Protein AF-X1PDC6-F1 (afdb_monomer_lite)

Foldseek 3Di:
DVLLVCVVVVHDQQEAEELAQDDLDVVVVVSCVVSVHYYHYQKDFPDFDADDPRPFGQWTWMFHHPDFLDTDPDTDIDTDRDDDDQQFDDALCQVQVVQVKDWDADLVLRYIAIDDGPPLDDDAAVNHPHDPPLRRQLRVQVRVCVNCVVVVHDDPDDRDDDDDDGRRHDSHPQHADPVWPQDLDPQQRDTLVLLLVQVVVPPQALVSSCVVSVALVGQNSNNRRFVVSLVSSCVSNVHDSRVSDGDRRDPDSHDDDPPVVCPDDDDDDDDDPD

pLDDT: mean 93.5, std 4.31, range [69.0, 98.56]

Structure (mmCIF, N/CA/C/O backbone):
data_AF-X1PDC6-F1
#
_entry.id   AF-X1PDC6-F1
#
loop_
_atom_site.group_PDB
_atom_site.id
_atom_site.type_symbol
_atom_site.label_atom_id
_atom_site.label_alt_id
_atom_site.label_comp_id
_atom_site.label_asym_id
_atom_site.label_entity_id
_atom_site.label_seq_id
_atom_site.pdbx_PDB_ins_code
_atom_site.Cartn_x
_atom_site.Cartn_y
_atom_site.Cartn_z
_atom_site.occupancy
_atom_site.B_iso_or_equiv
_atom_site.auth_seq_id
_atom_site.auth_comp_id
_atom_site.auth_asym_id
_atom_site.auth_atom_id
_atom_site.pdbx_PDB_model_num
ATOM 1 N N . TYR A 1 1 ? -16.778 -1.535 -5.514 1.00 90.25 1 TYR A N 1
ATOM 2 C CA . TYR A 1 1 ? -17.010 -2.848 -6.136 1.00 90.25 1 TYR A CA 1
ATOM 3 C C . TYR A 1 1 ? -16.944 -3.965 -5.111 1.00 90.25 1 TYR A C 1
ATOM 5 O O . TYR A 1 1 ? -18.016 -4.426 -4.776 1.00 90.25 1 TYR A O 1
ATOM 13 N N . ALA A 1 2 ? -15.804 -4.262 -4.473 1.00 94.81 2 ALA A N 1
ATOM 14 C CA . ALA A 1 2 ? -15.669 -5.388 -3.525 1.00 94.81 2 ALA A CA 1
ATOM 15 C C . ALA A 1 2 ? -16.850 -5.637 -2.553 1.00 94.81 2 ALA A C 1
ATOM 17 O O . ALA A 1 2 ? -17.313 -6.763 -2.441 1.00 94.81 2 ALA A O 1
ATOM 18 N N . ALA A 1 3 ? -17.377 -4.604 -1.881 1.00 96.62 3 ALA A N 1
ATOM 19 C CA . ALA A 1 3 ? -18.554 -4.741 -1.011 1.00 96.62 3 ALA A CA 1
ATOM 20 C C . ALA A 1 3 ? -19.828 -5.204 -1.756 1.00 96.62 3 ALA A C 1
ATOM 22 O O . ALA A 1 3 ? -20.579 -6.030 -1.251 1.00 96.62 3 ALA A O 1
ATOM 23 N N . LEU A 1 4 ? -20.069 -4.688 -2.961 1.00 97.19 4 LEU A N 1
ATOM 24 C CA . LEU A 1 4 ? -21.186 -5.110 -3.811 1.00 97.19 4 LEU A CA 1
ATOM 25 C C . LEU A 1 4 ? -20.971 -6.543 -4.308 1.00 97.19 4 LEU A C 1
ATOM 27 O O . LEU A 1 4 ? -21.889 -7.349 -4.214 1.00 97.19 4 LEU A O 1
ATOM 31 N N . ASP A 1 5 ? -19.754 -6.865 -4.751 1.00 97.25 5 ASP A N 1
ATOM 32 C CA . ASP A 1 5 ? -19.415 -8.194 -5.271 1.00 97.25 5 ASP A CA 1
ATOM 33 C C . ASP A 1 5 ? -19.582 -9.266 -4.179 1.00 97.25 5 ASP A C 1
ATOM 35 O O . ASP A 1 5 ? -20.186 -10.309 -4.411 1.00 97.25 5 ASP A O 1
ATOM 39 N N . LEU A 1 6 ? -19.118 -8.988 -2.953 1.00 97.31 6 LEU A N 1
ATOM 40 C CA . LEU A 1 6 ? -19.314 -9.859 -1.788 1.00 97.31 6 LEU A CA 1
ATOM 41 C C . LEU A 1 6 ? -20.801 -10.067 -1.477 1.00 97.31 6 LEU A C 1
ATOM 43 O O . LEU A 1 6 ? -21.233 -11.203 -1.279 1.00 97.31 6 LEU A O 1
ATOM 47 N N . HIS A 1 7 ? -21.586 -8.989 -1.471 1.00 97.56 7 HIS A N 1
ATOM 48 C CA . HIS A 1 7 ? -23.028 -9.065 -1.250 1.00 97.56 7 HIS A CA 1
ATOM 49 C C . HIS A 1 7 ? -23.734 -9.916 -2.315 1.00 97.56 7 HIS A C 1
ATOM 51 O O . HIS A 1 7 ? -24.592 -10.731 -1.984 1.00 97.56 7 HIS A O 1
ATOM 57 N N . GLU A 1 8 ? -23.343 -9.784 -3.584 1.00 97.38 8 GLU A N 1
ATOM 58 C CA . GLU A 1 8 ? -23.879 -10.592 -4.686 1.00 97.38 8 GLU A CA 1
ATOM 59 C C . GLU A 1 8 ? -23.532 -12.082 -4.557 1.00 97.38 8 GLU A C 1
ATOM 61 O O . GLU A 1 8 ? -24.308 -12.928 -4.996 1.00 97.38 8 GLU A O 1
ATOM 66 N N . GLN A 1 9 ? -22.420 -12.417 -3.895 1.00 97.81 9 GLN A N 1
ATOM 67 C CA . GLN A 1 9 ? -22.058 -13.796 -3.544 1.00 97.81 9 GLN A CA 1
ATOM 68 C C . GLN A 1 9 ? -22.688 -14.286 -2.225 1.00 97.81 9 GLN A C 1
ATOM 70 O O . GLN A 1 9 ? -22.350 -15.365 -1.742 1.00 97.81 9 GLN A O 1
ATOM 75 N N . GLY A 1 10 ? -23.609 -13.519 -1.634 1.00 97.19 10 GLY A N 1
ATOM 76 C CA . GLY A 1 10 ? -24.333 -13.898 -0.418 1.00 97.19 10 GLY A CA 1
ATOM 77 C C . GLY A 1 10 ? -23.590 -13.614 0.889 1.00 97.19 10 GLY A C 1
ATOM 78 O O . GLY A 1 10 ? -24.046 -14.043 1.948 1.00 97.19 10 GLY A O 1
ATOM 79 N N . VAL A 1 11 ? -22.472 -12.883 0.851 1.00 97.69 11 VAL A N 1
ATOM 80 C CA . VAL A 1 11 ? -21.796 -12.419 2.068 1.00 97.69 11 VAL A CA 1
ATOM 81 C C . VAL A 1 11 ? -22.580 -11.251 2.662 1.00 97.69 11 VAL A C 1
ATOM 83 O O . VAL A 1 11 ? -22.878 -10.267 1.981 1.00 97.69 11 VAL A O 1
ATOM 86 N N . GLN A 1 12 ? -22.893 -11.322 3.955 1.00 97.75 12 GLN A N 1
ATOM 87 C CA . GLN A 1 12 ? -23.524 -10.209 4.656 1.00 97.75 12 GLN A CA 1
ATOM 88 C C . GLN A 1 12 ? -22.509 -9.081 4.868 1.00 97.75 12 GLN A C 1
ATOM 90 O O . GLN A 1 12 ? -21.677 -9.123 5.771 1.00 97.75 12 GLN A O 1
ATOM 95 N N . VAL A 1 13 ? -22.599 -8.036 4.049 1.00 98.12 13 VAL A N 1
ATOM 96 C CA . VAL A 1 13 ? -21.774 -6.839 4.219 1.00 98.12 13 VAL A CA 1
ATOM 97 C C . VAL A 1 13 ? -22.427 -5.913 5.237 1.00 98.12 13 VAL A C 1
ATOM 99 O O . VAL A 1 13 ? -23.405 -5.236 4.932 1.00 98.12 13 VAL A O 1
ATOM 102 N N . ALA A 1 14 ? -21.871 -5.888 6.449 1.00 97.44 14 ALA A N 1
ATOM 103 C CA . ALA A 1 14 ? -22.392 -5.083 7.551 1.00 97.44 14 ALA A CA 1
ATOM 104 C C . ALA A 1 14 ? -22.341 -3.573 7.251 1.00 97.44 14 ALA A C 1
ATOM 106 O O . ALA A 1 14 ? -23.318 -2.861 7.478 1.00 97.44 14 ALA A O 1
ATOM 107 N N . ALA A 1 15 ? -21.218 -3.087 6.714 1.00 97.94 15 ALA A N 1
ATOM 108 C CA . ALA A 1 15 ? -21.058 -1.703 6.282 1.00 97.94 15 ALA A CA 1
ATOM 109 C C . ALA A 1 15 ? -19.836 -1.524 5.369 1.00 97.94 15 ALA A C 1
ATOM 111 O O . ALA A 1 15 ? -18.936 -2.363 5.327 1.00 97.94 15 ALA A O 1
ATOM 112 N N . LEU A 1 16 ? -19.779 -0.376 4.693 1.00 97.94 16 LEU A N 1
ATOM 113 C CA . LEU A 1 16 ? -18.560 0.187 4.120 1.00 97.94 16 LEU A CA 1
ATOM 114 C C . LEU A 1 16 ? -18.093 1.357 4.995 1.00 97.94 16 LEU A C 1
ATOM 116 O O . LEU A 1 16 ? -18.879 2.249 5.303 1.00 97.94 16 LEU A O 1
ATOM 120 N N . VAL A 1 17 ? -16.816 1.382 5.373 1.00 97.81 17 VAL A N 1
ATOM 121 C CA . VAL A 1 17 ? -16.198 2.510 6.088 1.00 97.81 17 VAL A CA 1
ATOM 122 C C . VAL A 1 17 ? -15.237 3.203 5.136 1.00 97.81 17 VAL A C 1
ATOM 124 O O . VAL A 1 17 ? -14.303 2.576 4.641 1.00 97.81 17 VAL A O 1
ATOM 127 N N . ASP A 1 18 ? -15.481 4.479 4.851 1.00 96.31 18 ASP A N 1
ATOM 128 C CA . ASP A 1 18 ? -14.737 5.237 3.850 1.00 96.31 18 ASP A CA 1
ATOM 129 C C . ASP A 1 18 ? -14.131 6.496 4.477 1.00 96.31 18 ASP A C 1
ATOM 131 O O . ASP A 1 18 ? -14.824 7.333 5.062 1.00 96.31 18 ASP A O 1
ATOM 135 N N . MET A 1 19 ? -12.814 6.636 4.333 1.00 95.81 19 MET A N 1
ATOM 136 C CA . MET A 1 19 ? -12.067 7.770 4.875 1.00 95.81 19 MET A CA 1
ATOM 137 C C . MET A 1 19 ? -12.363 9.079 4.131 1.00 95.81 19 MET A C 1
ATOM 139 O O . MET A 1 19 ? -12.069 10.158 4.647 1.00 95.81 19 MET A O 1
ATOM 143 N N . ARG A 1 20 ? -12.927 9.014 2.918 1.00 94.31 20 ARG A N 1
ATOM 144 C CA . ARG A 1 20 ? -13.235 10.197 2.108 1.00 94.31 20 ARG A CA 1
ATOM 145 C C . ARG A 1 20 ? -14.432 10.953 2.664 1.00 94.31 20 ARG A C 1
ATOM 147 O O . ARG A 1 20 ? -15.392 10.373 3.165 1.00 94.31 20 ARG A O 1
ATOM 154 N N . THR A 1 21 ? -14.394 12.272 2.498 1.00 93.81 21 THR A N 1
ATOM 155 C CA . THR A 1 21 ? -15.500 13.162 2.874 1.00 93.81 21 THR A CA 1
ATOM 156 C C . THR A 1 21 ? -16.684 13.067 1.924 1.00 93.81 21 THR A C 1
ATOM 158 O O . THR A 1 21 ? -17.826 13.232 2.344 1.00 93.81 21 THR A O 1
ATOM 161 N N . ASN A 1 22 ? -16.414 12.773 0.653 1.00 92.56 22 ASN A N 1
ATOM 162 C CA . ASN A 1 22 ? -17.407 12.592 -0.394 1.00 92.56 22 ASN A CA 1
ATOM 163 C C . ASN A 1 22 ? -17.106 11.303 -1.168 1.00 92.56 22 ASN A C 1
ATOM 165 O O . ASN A 1 22 ? -15.933 10.954 -1.331 1.00 92.56 22 ASN A O 1
ATOM 169 N N . PRO A 1 23 ? -18.133 10.603 -1.677 1.00 91.25 23 PRO A N 1
ATOM 170 C CA . PRO A 1 23 ? -17.909 9.448 -2.532 1.00 91.25 23 PRO A CA 1
ATOM 171 C C . PRO A 1 23 ? -17.208 9.887 -3.822 1.00 91.25 23 PRO A C 1
ATOM 173 O O . PRO A 1 23 ? -17.591 10.887 -4.428 1.00 91.25 23 PRO A O 1
ATOM 176 N N . ALA A 1 24 ? -16.220 9.112 -4.270 1.00 88.00 24 ALA A N 1
ATOM 177 C CA . ALA A 1 24 ? -15.598 9.338 -5.577 1.00 88.00 24 ALA A CA 1
ATOM 178 C C . ALA A 1 24 ? -16.552 9.006 -6.741 1.00 88.00 24 ALA A C 1
ATOM 180 O O . ALA A 1 24 ? -16.440 9.586 -7.815 1.00 88.00 24 ALA A O 1
ATOM 181 N N . ASP A 1 25 ? -17.504 8.097 -6.512 1.00 90.75 25 ASP A N 1
ATOM 182 C CA . ASP A 1 25 ? -18.551 7.728 -7.462 1.00 90.75 25 ASP A CA 1
ATOM 183 C C . ASP A 1 25 ? -19.903 7.655 -6.738 1.00 90.75 25 ASP A C 1
ATOM 185 O O . ASP A 1 25 ? -20.128 6.819 -5.856 1.00 90.75 25 ASP A O 1
ATOM 189 N N . ARG A 1 26 ? -20.819 8.558 -7.106 1.00 92.44 26 ARG A N 1
ATOM 190 C CA . ARG A 1 26 ? -22.159 8.630 -6.513 1.00 92.44 26 ARG A CA 1
ATOM 191 C C . ARG A 1 26 ? -23.026 7.430 -6.901 1.00 92.44 26 ARG A C 1
ATOM 193 O O . ARG A 1 26 ? -23.869 7.035 -6.097 1.00 92.44 26 ARG A O 1
ATOM 200 N N . ALA A 1 27 ? -22.824 6.841 -8.079 1.00 94.38 27 ALA A N 1
ATOM 201 C CA . ALA A 1 27 ? -23.584 5.676 -8.520 1.00 94.38 27 ALA A CA 1
ATOM 202 C C . ALA A 1 27 ? -23.285 4.457 -7.636 1.00 94.38 27 ALA A C 1
ATOM 204 O O . ALA A 1 27 ? -24.207 3.739 -7.256 1.00 94.38 27 ALA A 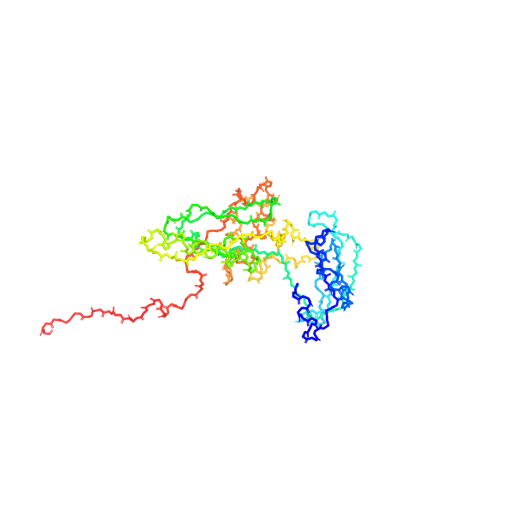O 1
ATOM 205 N N . LEU A 1 28 ? -22.025 4.276 -7.223 1.00 94.44 28 LEU A N 1
ATOM 206 C CA . LEU A 1 28 ? -21.649 3.216 -6.282 1.00 94.44 28 LEU A CA 1
ATOM 207 C C . LEU A 1 28 ? -22.279 3.397 -4.902 1.00 94.44 28 LEU A C 1
ATOM 209 O O . LEU A 1 28 ? -22.701 2.416 -4.296 1.00 94.44 28 LEU A O 1
ATOM 213 N N . LEU A 1 29 ? -22.376 4.635 -4.412 1.00 95.56 29 LEU A N 1
ATOM 214 C CA . LEU A 1 29 ? -23.048 4.901 -3.141 1.00 95.56 29 LEU A CA 1
ATOM 215 C C . LEU A 1 29 ? -24.543 4.555 -3.215 1.00 95.56 29 LEU A C 1
ATOM 217 O O . LEU A 1 29 ? -25.050 3.869 -2.334 1.00 95.56 29 LEU A O 1
ATOM 221 N N . ILE A 1 30 ? -25.222 4.943 -4.298 1.00 96.88 30 ILE A N 1
ATOM 222 C CA . ILE A 1 30 ? -26.629 4.577 -4.532 1.00 96.88 30 ILE A CA 1
ATOM 223 C C . ILE A 1 30 ? -26.787 3.051 -4.626 1.00 96.88 30 ILE A C 1
ATOM 225 O O . ILE A 1 30 ? -27.727 2.489 -4.070 1.00 96.88 30 ILE A O 1
ATOM 229 N N . ALA A 1 31 ? -25.858 2.360 -5.292 1.00 97.50 31 ALA A N 1
ATOM 230 C CA . ALA A 1 31 ? -25.888 0.904 -5.414 1.00 97.50 31 ALA A CA 1
ATOM 231 C C . ALA A 1 31 ? -25.748 0.181 -4.060 1.00 97.50 31 ALA A C 1
ATOM 233 O O . ALA A 1 31 ? -26.348 -0.883 -3.883 1.00 97.50 31 ALA A O 1
ATOM 234 N N . LEU A 1 32 ? -24.982 0.749 -3.117 1.00 97.62 32 LEU A N 1
ATOM 235 C CA . LEU A 1 32 ? -24.890 0.271 -1.731 1.00 97.62 32 LEU A CA 1
ATOM 236 C C . LEU A 1 32 ? -26.202 0.517 -0.976 1.00 97.62 32 LEU A C 1
ATOM 238 O O . LEU A 1 32 ? -26.739 -0.415 -0.379 1.00 97.62 32 LEU A O 1
ATOM 242 N N . GLU A 1 33 ? -26.753 1.734 -1.064 1.00 96.19 33 GLU A N 1
ATOM 243 C CA . GLU A 1 33 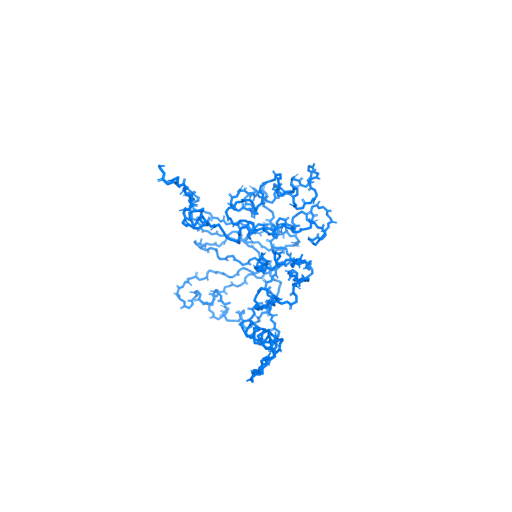? -28.022 2.118 -0.424 1.00 96.19 33 GLU A CA 1
ATOM 244 C C . GLU A 1 33 ? -29.179 1.205 -0.867 1.00 96.19 33 GLU A C 1
ATOM 246 O O . GLU A 1 33 ? -29.935 0.708 -0.034 1.00 96.19 33 GLU A O 1
ATOM 251 N N . GLN A 1 34 ? -29.278 0.904 -2.167 1.00 97.25 34 GLN A N 1
ATOM 252 C CA . GLN A 1 34 ? -30.292 -0.001 -2.728 1.00 97.25 34 GLN A CA 1
ATOM 253 C C . GLN A 1 34 ? -30.196 -1.440 -2.202 1.00 97.25 34 GLN A C 1
ATOM 255 O O . GLN A 1 34 ? -31.199 -2.150 -2.182 1.00 97.25 34 GLN A O 1
ATOM 260 N N . ARG A 1 35 ? -29.004 -1.872 -1.778 1.00 97.06 35 ARG A N 1
ATOM 261 C CA . ARG A 1 35 ? -28.747 -3.195 -1.185 1.00 97.06 35 ARG A CA 1
ATOM 262 C C . ARG A 1 35 ? -28.782 -3.165 0.349 1.00 97.06 35 ARG A C 1
ATOM 264 O O . ARG A 1 35 ? -28.468 -4.165 0.986 1.00 97.06 35 ARG A O 1
ATOM 271 N N . GLY A 1 36 ? -29.145 -2.028 0.951 1.00 96.75 36 GLY A N 1
ATOM 272 C CA . GLY A 1 36 ? -29.195 -1.851 2.404 1.00 96.75 36 GLY A CA 1
ATOM 273 C C . GLY A 1 36 ? -27.823 -1.810 3.084 1.00 96.75 36 GLY A C 1
ATOM 274 O O . GLY A 1 36 ? -27.744 -1.974 4.299 1.00 96.75 36 GLY A O 1
ATOM 275 N N . ILE A 1 37 ? -26.740 -1.595 2.330 1.00 97.94 37 ILE A N 1
ATOM 276 C CA . ILE A 1 37 ? -25.380 -1.531 2.872 1.00 97.94 37 ILE A CA 1
ATOM 277 C C . ILE A 1 37 ? -25.082 -0.085 3.265 1.00 97.94 37 ILE A C 1
ATOM 279 O O . ILE A 1 37 ? -25.009 0.807 2.417 1.00 97.94 37 ILE A O 1
ATOM 283 N N . THR A 1 38 ? -24.880 0.154 4.559 1.00 96.88 38 THR A N 1
ATOM 284 C CA . THR A 1 38 ? -24.572 1.498 5.067 1.00 96.88 38 THR A CA 1
ATOM 285 C C . THR A 1 38 ? -23.133 1.885 4.725 1.00 96.88 38 THR A C 1
ATOM 287 O O . THR A 1 38 ? -22.210 1.101 4.933 1.00 96.88 38 THR A O 1
ATOM 290 N N . CYS A 1 39 ? -22.929 3.108 4.225 1.00 97.44 39 CYS A N 1
ATOM 291 C CA . CYS A 1 39 ? -21.603 3.681 3.992 1.00 97.44 39 CYS A CA 1
ATOM 292 C C . CYS A 1 39 ? -21.309 4.799 5.005 1.00 97.44 39 CYS A C 1
ATOM 294 O O . CYS A 1 39 ? -21.984 5.830 5.027 1.00 97.44 39 CYS A O 1
ATOM 296 N N . HIS A 1 40 ? -20.283 4.608 5.832 1.00 97.19 40 HIS A N 1
ATOM 297 C CA . HIS A 1 40 ? -19.804 5.587 6.801 1.00 97.19 40 HIS A CA 1
ATOM 298 C C . HIS A 1 40 ? -18.663 6.409 6.196 1.00 97.19 40 HIS A C 1
ATOM 300 O O . HIS A 1 40 ? -17.497 6.027 6.289 1.00 97.19 40 HIS A O 1
ATOM 306 N N . LEU A 1 41 ? -19.008 7.544 5.584 1.00 96.94 41 LEU A N 1
ATOM 307 C CA . LEU A 1 41 ? -18.043 8.527 5.075 1.00 96.94 41 LEU A CA 1
ATOM 308 C C . LEU A 1 41 ? -17.307 9.249 6.215 1.00 96.94 41 LEU A C 1
ATOM 310 O O . LEU A 1 41 ? -17.771 9.277 7.363 1.00 96.94 41 LEU A O 1
ATOM 314 N N . SER A 1 42 ? -16.174 9.875 5.888 1.00 96.75 42 SER A N 1
ATOM 315 C CA . SER A 1 42 ? -15.299 10.595 6.825 1.00 96.75 42 SER A CA 1
ATOM 316 C C . SER A 1 42 ? -14.949 9.772 8.068 1.00 96.75 42 SER A C 1
ATOM 318 O O . SER A 1 42 ? -14.860 10.319 9.170 1.00 96.75 42 SER A O 1
ATOM 320 N N . SER A 1 43 ? -14.830 8.453 7.927 1.00 97.62 43 SER A N 1
ATOM 321 C CA . SER A 1 43 ? -14.672 7.534 9.053 1.00 97.62 43 SER A CA 1
ATOM 322 C C . SER A 1 43 ? -13.580 6.509 8.774 1.00 97.62 43 SER A C 1
ATOM 324 O O . SER A 1 43 ? -13.253 6.216 7.628 1.00 97.62 43 SER A O 1
ATOM 326 N N . THR A 1 44 ? -13.005 5.961 9.837 1.00 97.88 44 THR A N 1
ATOM 327 C CA . THR A 1 44 ? -12.027 4.874 9.768 1.00 97.88 44 THR A CA 1
ATOM 328 C C . THR A 1 44 ? -12.331 3.838 10.837 1.00 97.88 44 THR A C 1
ATOM 330 O O . THR A 1 44 ? -12.891 4.164 11.888 1.00 97.88 44 THR A O 1
ATOM 333 N N . VAL A 1 45 ? -11.930 2.594 10.586 1.00 97.88 45 VAL A N 1
ATOM 334 C CA . VAL A 1 45 ? -11.804 1.596 11.650 1.00 97.88 45 VAL A CA 1
ATOM 335 C C . VAL A 1 45 ? -10.604 1.999 12.505 1.00 97.88 45 VAL A C 1
ATOM 337 O O . VAL A 1 45 ? -9.503 2.168 11.982 1.00 97.88 45 VAL A O 1
ATOM 340 N N . PHE A 1 46 ? -10.832 2.224 13.796 1.00 97.75 46 PHE A N 1
ATOM 341 C CA . PHE A 1 46 ? -9.810 2.654 14.750 1.00 97.75 46 PHE A CA 1
ATOM 342 C C . PHE A 1 46 ? -9.247 1.487 15.571 1.00 97.75 46 PHE A C 1
ATOM 344 O O . PHE A 1 46 ? -8.061 1.482 15.890 1.00 97.75 46 PHE A O 1
ATOM 351 N N . GLU A 1 47 ? -10.074 0.486 15.881 1.00 97.44 47 GLU A N 1
ATOM 352 C CA . GLU A 1 47 ? -9.662 -0.743 16.570 1.00 97.44 47 GLU A CA 1
ATOM 353 C C . GLU A 1 47 ? -10.415 -1.933 15.955 1.00 97.44 47 GLU A C 1
ATOM 355 O O . GLU A 1 47 ? -11.640 -1.905 15.831 1.00 97.44 47 GLU A O 1
ATOM 360 N N . ALA A 1 48 ? -9.691 -2.982 15.556 1.00 97.31 48 ALA A N 1
ATOM 361 C CA . ALA A 1 48 ? -10.297 -4.280 15.277 1.00 97.31 48 ALA A CA 1
ATOM 362 C C . ALA A 1 48 ? -10.473 -5.024 16.604 1.00 97.31 48 ALA A C 1
ATOM 364 O O . ALA A 1 48 ? -9.526 -5.173 17.381 1.00 97.31 48 ALA A O 1
ATOM 365 N N . LEU A 1 49 ? -11.691 -5.473 16.869 1.00 97.12 49 LEU A N 1
ATOM 366 C CA . LEU A 1 49 ? -12.056 -6.179 18.087 1.00 97.12 49 LEU A CA 1
ATOM 367 C C . LEU A 1 49 ? -11.938 -7.675 17.855 1.00 97.12 49 LEU A C 1
ATOM 369 O O . LEU A 1 49 ? -12.031 -8.153 16.726 1.00 97.12 49 LEU A O 1
ATOM 373 N N . HIS A 1 50 ? -11.710 -8.419 18.927 1.00 96.38 50 HIS A N 1
ATOM 374 C CA . HIS A 1 50 ? -11.401 -9.833 18.833 1.00 96.38 50 HIS A CA 1
ATOM 375 C C . HIS A 1 50 ? -12.184 -10.653 19.850 1.00 96.38 50 HIS A C 1
ATOM 377 O O . HIS A 1 50 ? -12.491 -10.202 20.957 1.00 96.38 50 HIS A O 1
ATOM 383 N N . GLU A 1 51 ? -12.398 -11.918 19.514 1.00 96.00 51 GLU A N 1
ATOM 384 C CA . GLU A 1 51 ? -12.962 -12.888 20.442 1.00 96.00 51 GLU A CA 1
ATOM 385 C C . GLU A 1 51 ? -12.035 -13.149 21.641 1.00 96.00 51 GLU A C 1
ATOM 387 O O . GLU A 1 51 ? -10.841 -12.805 21.666 1.00 96.00 51 GLU A O 1
ATOM 392 N N . LYS A 1 52 ? -12.567 -13.844 22.650 1.00 90.88 52 LYS A N 1
ATOM 393 C CA . LYS A 1 52 ? -11.772 -14.346 23.772 1.00 90.88 52 LYS A CA 1
ATOM 394 C C . LYS A 1 52 ? -10.679 -15.285 23.243 1.00 90.88 52 LYS A C 1
ATOM 396 O O . LYS A 1 52 ? -10.966 -16.361 22.737 1.00 90.88 52 LYS A O 1
ATOM 401 N N . GLY A 1 53 ? -9.417 -14.882 23.392 1.00 92.62 53 GLY A N 1
ATOM 402 C CA . GLY A 1 53 ? -8.255 -15.635 22.901 1.00 92.62 53 GLY A CA 1
ATOM 403 C C . GLY A 1 53 ? -7.543 -15.025 21.689 1.00 92.62 53 GLY A C 1
ATOM 404 O O . GLY A 1 53 ? -6.520 -15.573 21.295 1.00 92.62 53 GLY A O 1
ATOM 405 N N . MET A 1 54 ? -8.022 -13.894 21.145 1.00 92.19 54 MET A N 1
ATOM 406 C CA . MET A 1 54 ? -7.331 -13.099 20.108 1.00 92.19 54 MET A CA 1
ATOM 407 C C . MET A 1 54 ? -7.059 -13.851 18.791 1.00 92.19 54 MET A C 1
ATOM 409 O O . MET A 1 54 ? -6.048 -13.606 18.140 1.00 92.19 54 MET A O 1
ATOM 413 N N . ARG A 1 55 ? -7.933 -14.791 18.405 1.00 94.38 55 ARG A N 1
ATOM 414 C CA . ARG A 1 55 ? -7.749 -15.609 17.187 1.00 94.38 55 ARG A CA 1
ATOM 415 C C . ARG A 1 55 ? -8.568 -15.146 15.988 1.00 94.38 55 ARG A C 1
ATOM 417 O O . ARG A 1 55 ? -8.158 -15.392 14.861 1.00 94.38 55 ARG A O 1
ATOM 424 N N . HIS A 1 56 ? -9.694 -14.487 16.233 1.00 96.00 56 HIS A N 1
ATOM 425 C CA . HIS A 1 56 ? -10.612 -14.026 15.199 1.00 96.00 56 HIS A CA 1
ATOM 426 C C . HIS A 1 56 ? -11.085 -12.612 15.507 1.00 96.00 56 HIS A C 1
ATOM 428 O O . HIS A 1 56 ? -11.210 -12.237 16.680 1.00 96.00 56 HIS A O 1
ATOM 434 N N . VAL A 1 57 ? -11.328 -11.846 14.442 1.00 97.50 57 VAL A N 1
ATOM 435 C CA . VAL A 1 57 ? -12.039 -10.570 14.523 1.00 97.50 57 VAL A CA 1
ATOM 436 C C . VAL A 1 57 ? -13.478 -10.875 14.928 1.00 97.50 57 VAL A C 1
ATOM 438 O O . VAL A 1 57 ? -14.056 -11.843 14.448 1.00 97.50 57 VAL A O 1
ATOM 441 N N . SER A 1 58 ? -14.026 -10.085 15.845 1.00 98.06 58 SER A N 1
ATOM 442 C CA . SER A 1 58 ? -15.429 -10.187 16.270 1.00 98.06 58 SER A CA 1
ATOM 443 C C . SER A 1 58 ? -16.208 -8.891 16.056 1.00 98.06 58 SER A C 1
ATOM 445 O O . SER A 1 58 ? -17.409 -8.833 16.296 1.00 98.06 58 SER A O 1
ATOM 447 N N . GLY A 1 59 ? -15.520 -7.829 15.644 1.00 98.31 59 GLY A N 1
ATOM 448 C CA . GLY A 1 59 ? -16.121 -6.557 15.293 1.00 98.31 59 GLY A CA 1
ATOM 449 C C . GLY A 1 59 ? -15.079 -5.472 15.098 1.00 98.31 59 GLY A C 1
ATOM 450 O O . GLY A 1 59 ? -13.872 -5.720 15.133 1.00 98.31 59 GLY A O 1
ATOM 451 N N . VAL A 1 60 ? -15.551 -4.248 14.921 1.00 98.56 60 VAL A N 1
ATOM 452 C CA . VAL A 1 60 ? -14.716 -3.065 14.724 1.00 98.56 60 VAL A CA 1
ATOM 453 C C . VAL A 1 60 ? -15.261 -1.869 15.499 1.00 98.56 60 VAL A C 1
A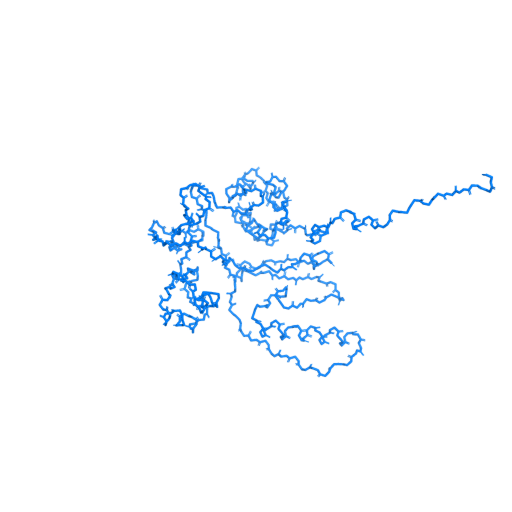TOM 455 O O . VAL A 1 60 ? -16.467 -1.630 15.544 1.00 98.56 60 VAL A O 1
ATOM 458 N N . ASP A 1 61 ? -14.351 -1.089 16.077 1.00 98.38 61 ASP A N 1
ATOM 459 C CA . ASP A 1 61 ? -14.614 0.257 16.583 1.00 98.38 61 ASP A CA 1
ATOM 460 C C . ASP A 1 61 ? -14.380 1.248 15.438 1.00 98.38 61 ASP A C 1
ATOM 462 O O . ASP A 1 61 ? -13.265 1.372 14.920 1.00 98.38 61 ASP A O 1
ATOM 466 N N . ILE A 1 62 ? -15.440 1.932 15.012 1.00 98.50 62 ILE A N 1
ATOM 467 C CA . ILE A 1 62 ? -15.394 2.901 13.917 1.00 98.50 62 ILE A CA 1
ATOM 468 C C . ILE A 1 62 ? -15.526 4.307 14.489 1.00 98.50 62 ILE A C 1
ATOM 470 O O . ILE A 1 62 ? -16.379 4.591 15.337 1.00 98.50 62 ILE A O 1
ATOM 474 N N . ARG A 1 63 ? -14.687 5.219 13.992 1.00 98.38 63 ARG A N 1
ATOM 475 C CA . ARG A 1 63 ? -14.654 6.613 14.438 1.00 98.38 63 ARG A CA 1
ATOM 476 C C . ARG A 1 63 ? -14.623 7.574 13.269 1.00 98.38 63 ARG A C 1
ATOM 478 O O . ARG A 1 63 ? -14.005 7.306 12.238 1.00 98.38 63 ARG A O 1
ATOM 485 N N . LYS A 1 64 ? -15.249 8.737 13.465 1.00 98.25 64 LYS A N 1
ATOM 486 C CA . LYS A 1 64 ? -15.131 9.858 12.529 1.00 98.25 64 LYS A CA 1
ATOM 487 C C . LYS A 1 64 ? -13.719 10.420 12.565 1.00 98.25 64 LYS A C 1
ATOM 489 O O . LYS A 1 64 ? -13.171 10.642 13.643 1.00 98.25 64 LYS A O 1
ATOM 494 N N . ILE A 1 65 ? -13.171 10.698 11.394 1.00 98.00 65 ILE A N 1
ATOM 495 C CA . ILE A 1 65 ? -11.897 11.386 11.221 1.00 98.00 65 ILE A CA 1
ATOM 496 C C . ILE A 1 65 ? -12.121 12.869 11.520 1.00 98.00 65 ILE A C 1
ATOM 498 O O . ILE A 1 65 ? -13.008 13.502 10.949 1.00 98.00 65 ILE A O 1
ATOM 502 N N . THR A 1 66 ? -11.331 13.418 12.437 1.00 97.19 66 THR A N 1
ATOM 503 C CA . THR A 1 66 ? -11.403 14.831 12.853 1.00 97.19 66 THR A CA 1
ATOM 504 C C . THR A 1 66 ? -10.223 15.649 12.345 1.00 97.19 66 THR A C 1
ATOM 506 O O . THR A 1 66 ? -10.283 16.876 12.340 1.00 97.19 66 THR A O 1
ATOM 509 N N . GLY A 1 67 ? -9.164 14.982 11.888 1.00 95.25 67 GLY A N 1
ATOM 510 C CA . GLY A 1 67 ? -7.973 15.620 11.357 1.00 95.25 67 GLY A CA 1
ATOM 511 C C . GLY A 1 67 ? -6.917 14.604 10.939 1.00 95.25 67 GLY A C 1
ATOM 512 O O . GLY A 1 67 ? -7.150 13.396 10.917 1.00 95.25 67 GLY A O 1
ATOM 513 N N . HIS A 1 68 ? -5.730 15.108 10.616 1.00 93.50 68 HIS A N 1
ATOM 514 C CA . HIS A 1 68 ? -4.599 14.304 10.164 1.00 93.50 68 HIS A CA 1
ATOM 515 C C . HIS A 1 68 ? -4.164 13.282 11.227 1.00 93.50 68 HIS A C 1
ATOM 517 O O . HIS A 1 68 ? -3.580 13.648 12.248 1.00 93.50 68 HIS A O 1
ATOM 523 N N . GLY A 1 69 ? -4.460 12.001 10.989 1.00 95.00 69 GLY A N 1
ATOM 524 C CA . GLY A 1 69 ? -4.201 10.916 11.941 1.00 95.00 69 GLY A CA 1
ATOM 525 C C . GLY A 1 69 ? -4.993 11.033 13.248 1.00 95.00 69 GLY A C 1
ATOM 526 O O . GLY A 1 69 ? -4.611 10.430 14.247 1.00 95.00 69 GLY A O 1
ATOM 527 N N . GLN A 1 70 ? -6.073 11.821 13.258 1.00 96.94 70 GLN A N 1
ATOM 528 C CA . GLN A 1 70 ? -6.907 12.079 14.429 1.00 96.94 70 GLN A CA 1
ATOM 529 C C . GLN A 1 70 ? -8.347 11.635 14.183 1.00 96.94 70 GLN A C 1
ATOM 531 O O . GLN A 1 70 ? -8.906 11.816 13.098 1.00 96.94 70 GLN A O 1
ATOM 536 N N . VAL A 1 71 ? -8.955 11.086 15.228 1.00 98.00 71 VAL A N 1
ATOM 537 C CA . VAL A 1 71 ? -10.339 10.612 15.234 1.00 98.00 71 VAL A CA 1
ATOM 538 C C . VAL A 1 71 ? -11.108 11.215 16.405 1.00 98.00 71 VAL A C 1
ATOM 540 O O . VAL A 1 71 ? -10.524 11.670 17.390 1.00 98.00 71 VAL A O 1
ATOM 543 N N . ALA A 1 72 ? -12.434 11.221 16.305 1.00 97.62 72 ALA A N 1
ATOM 544 C CA . ALA A 1 72 ? -13.316 11.648 17.381 1.00 97.62 72 ALA A CA 1
ATOM 545 C C . ALA A 1 72 ? -13.212 10.719 18.604 1.00 97.62 72 ALA A C 1
ATOM 547 O O . ALA A 1 72 ? -12.877 9.541 18.493 1.00 97.62 72 ALA A O 1
ATOM 548 N N . ASN A 1 73 ? -13.576 11.234 19.781 1.00 95.88 73 ASN A N 1
ATOM 549 C CA . ASN A 1 73 ? -13.695 10.409 20.988 1.00 95.88 73 ASN A CA 1
ATOM 550 C C . ASN A 1 73 ? -14.925 9.494 20.952 1.00 95.88 73 ASN A C 1
ATOM 552 O O . ASN A 1 73 ? -14.917 8.441 21.581 1.00 95.88 73 ASN A O 1
ATOM 556 N N . SER A 1 74 ? -15.981 9.897 20.237 1.00 95.88 74 SER A N 1
ATOM 557 C CA . SER A 1 74 ? -17.154 9.052 20.033 1.00 95.88 74 SER A CA 1
ATOM 558 C C . SER A 1 74 ? -16.831 7.947 19.036 1.00 95.88 74 SER A C 1
ATOM 560 O O . SER A 1 74 ? -16.349 8.235 17.935 1.00 95.88 74 SER A O 1
ATOM 562 N N . SER A 1 75 ? -17.180 6.720 19.391 1.00 95.50 75 SER A N 1
ATOM 563 C CA . SER A 1 75 ? -17.101 5.567 18.510 1.00 95.50 75 SER A CA 1
ATOM 564 C C . SER A 1 75 ? -18.454 4.890 18.375 1.00 95.50 75 SER A C 1
ATOM 566 O O . SER A 1 75 ? -19.362 5.108 19.183 1.00 95.50 75 SER A O 1
ATOM 568 N N . PHE A 1 76 ? -18.593 4.084 17.329 1.00 96.44 76 PHE A N 1
ATOM 569 C CA . PHE A 1 76 ? -19.656 3.099 17.250 1.00 96.44 76 PHE A CA 1
ATOM 570 C C . PHE A 1 76 ? -19.055 1.732 16.948 1.00 96.44 76 PHE A C 1
ATOM 572 O O . PHE A 1 76 ? -18.091 1.607 16.191 1.00 96.44 76 PHE A O 1
ATOM 579 N N . HIS A 1 77 ? -19.633 0.725 17.586 1.00 97.88 77 HIS A N 1
ATOM 580 C CA . HIS A 1 77 ? -19.243 -0.667 17.446 1.00 97.88 77 HIS A CA 1
ATOM 581 C C . HIS A 1 77 ? -20.056 -1.326 16.335 1.00 97.88 77 HIS A C 1
ATOM 583 O O . HIS A 1 77 ? -21.263 -1.091 16.237 1.00 97.88 77 HIS A O 1
ATOM 589 N N . LEU A 1 78 ? -19.403 -2.153 15.524 1.00 98.12 78 LEU A N 1
ATOM 590 C CA . LEU A 1 78 ? -20.042 -2.961 14.493 1.00 98.12 78 LEU A CA 1
ATOM 591 C C . LEU A 1 78 ? -19.521 -4.396 14.575 1.00 98.12 78 LEU A C 1
ATOM 593 O O . LEU A 1 78 ? -18.319 -4.618 14.443 1.00 98.12 78 LEU A O 1
ATOM 597 N N . ASP A 1 79 ? -20.418 -5.359 14.777 1.00 98.25 79 ASP A N 1
ATOM 598 C CA . ASP A 1 79 ? -20.069 -6.781 14.775 1.00 98.25 79 ASP A CA 1
ATOM 599 C C . ASP A 1 79 ? -19.710 -7.246 13.356 1.00 98.25 79 ASP A C 1
ATOM 601 O O . ASP A 1 79 ? -20.443 -6.990 12.396 1.00 98.25 79 ASP A O 1
ATOM 605 N N . CYS A 1 80 ? -18.577 -7.932 13.227 1.00 97.81 80 CYS A N 1
ATOM 606 C CA . CYS A 1 80 ? -18.132 -8.588 12.001 1.00 97.81 80 CYS A CA 1
ATOM 607 C C . CYS A 1 80 ? -17.023 -9.603 12.300 1.00 97.81 80 CYS A C 1
ATOM 609 O O . CYS A 1 80 ? -16.275 -9.462 13.262 1.00 97.81 80 CYS A O 1
ATOM 611 N N . ASP A 1 81 ? -16.887 -10.611 11.449 1.00 97.12 81 ASP A N 1
ATOM 612 C CA . ASP A 1 81 ? -15.848 -11.645 11.525 1.00 97.12 81 ASP A CA 1
ATOM 613 C C . ASP A 1 81 ? -14.740 -11.468 10.468 1.00 97.12 81 ASP A C 1
ATOM 615 O O . ASP A 1 81 ? -13.687 -12.108 10.534 1.00 97.12 81 ASP A O 1
ATOM 619 N N . LEU A 1 82 ? -14.948 -10.548 9.519 1.00 96.81 82 LEU A N 1
ATOM 620 C CA . LEU A 1 82 ? -14.022 -10.197 8.451 1.00 96.81 82 LEU A CA 1
ATOM 621 C C . LEU A 1 82 ? -13.920 -8.675 8.295 1.00 96.81 82 LEU A C 1
ATOM 623 O O . LEU A 1 82 ? -14.919 -7.971 8.153 1.00 96.81 82 LEU A O 1
ATOM 627 N N . LEU A 1 83 ? -12.683 -8.178 8.241 1.00 97.50 83 LEU A N 1
ATOM 628 C CA . LEU A 1 83 ? -12.368 -6.797 7.888 1.00 97.50 83 LEU A CA 1
ATOM 629 C C . LEU A 1 83 ? -11.514 -6.770 6.618 1.00 97.50 83 LEU A C 1
ATOM 631 O O . LEU A 1 83 ? -10.336 -7.124 6.637 1.00 97.50 83 LEU A O 1
ATOM 635 N N . CYS A 1 84 ? -12.094 -6.308 5.513 1.00 97.31 84 CYS A N 1
ATOM 636 C CA . CYS A 1 84 ? -11.354 -6.042 4.283 1.00 97.31 84 CYS A CA 1
ATOM 637 C C . CYS A 1 84 ? -10.816 -4.607 4.305 1.00 97.31 84 CYS A C 1
ATOM 639 O O . CYS A 1 84 ? -11.589 -3.652 4.358 1.00 97.31 84 CYS A O 1
ATOM 641 N N . MET A 1 85 ? -9.494 -4.449 4.242 1.00 95.50 85 MET A N 1
ATOM 642 C CA . MET A 1 85 ? -8.843 -3.139 4.291 1.00 95.50 85 MET A CA 1
ATOM 643 C C . MET A 1 85 ? -8.371 -2.696 2.907 1.00 95.50 85 MET A C 1
ATOM 645 O O . MET A 1 85 ? -7.772 -3.470 2.165 1.00 95.50 85 MET A O 1
ATOM 649 N N . SER A 1 86 ? -8.588 -1.419 2.593 1.00 93.44 86 SER A N 1
ATOM 650 C CA . SER A 1 86 ? -8.050 -0.759 1.403 1.00 93.44 86 SER A CA 1
ATOM 651 C C . SER A 1 86 ? -7.412 0.565 1.815 1.00 93.44 86 SER A C 1
ATOM 653 O O . SER A 1 86 ? -8.101 1.572 1.955 1.00 93.44 86 SER A O 1
ATOM 655 N N . GLY A 1 87 ? -6.093 0.556 2.027 1.00 89.62 87 GLY A N 1
ATOM 656 C CA . GLY A 1 87 ? -5.307 1.734 2.424 1.00 89.62 87 GLY A CA 1
ATOM 657 C C . GLY A 1 87 ? -4.685 2.514 1.259 1.00 89.62 87 GLY A C 1
ATOM 658 O O . GLY A 1 87 ? -3.970 3.488 1.494 1.00 89.62 87 GLY A O 1
ATOM 659 N N . GLY A 1 88 ? -4.947 2.084 0.023 1.00 90.12 88 GLY A N 1
ATOM 660 C CA . GLY A 1 88 ? -4.330 2.600 -1.197 1.00 90.12 88 GLY A CA 1
ATOM 661 C C . GLY A 1 88 ? -3.415 1.583 -1.881 1.00 90.12 88 GLY A C 1
ATOM 662 O O . GLY A 1 88 ? -3.296 0.433 -1.459 1.00 90.12 88 GLY A O 1
ATOM 663 N N . TYR A 1 89 ? -2.774 2.032 -2.950 1.00 90.19 89 TYR A N 1
ATOM 664 C CA . TYR A 1 89 ? -1.882 1.306 -3.830 1.00 90.19 89 TYR A CA 1
ATOM 665 C C . TYR A 1 89 ? -0.485 1.916 -3.808 1.00 90.19 89 TYR A C 1
ATOM 667 O O . TYR A 1 89 ? -0.290 3.133 -3.790 1.00 90.19 89 TYR A O 1
ATOM 675 N N . MET A 1 90 ? 0.494 1.027 -3.903 1.00 89.06 90 MET A N 1
ATOM 676 C CA . MET A 1 90 ? 1.874 1.354 -4.214 1.00 89.06 90 MET A CA 1
ATOM 677 C C . MET A 1 90 ? 2.232 0.625 -5.512 1.00 89.06 90 MET A C 1
ATOM 679 O O . MET A 1 90 ? 1.956 -0.576 -5.606 1.00 89.06 90 MET A O 1
ATOM 683 N N . PRO A 1 91 ? 2.820 1.298 -6.519 1.00 91.06 91 PRO A N 1
ATOM 684 C CA . PRO A 1 91 ? 3.250 0.610 -7.726 1.00 91.06 91 PRO A CA 1
ATOM 685 C C . PRO A 1 91 ? 4.313 -0.432 -7.370 1.00 91.06 91 PRO A C 1
ATOM 687 O O . PRO A 1 91 ? 5.135 -0.225 -6.473 1.00 91.06 91 PRO A O 1
ATOM 690 N N . VAL A 1 92 ? 4.330 -1.548 -8.100 1.00 92.00 92 VAL A N 1
ATOM 691 C CA . VAL A 1 92 ? 5.375 -2.577 -7.978 1.00 92.00 92 VAL A CA 1
ATOM 692 C C . VAL A 1 92 ? 6.659 -2.053 -8.632 1.00 92.00 92 VAL A C 1
ATOM 694 O O . VAL A 1 92 ? 7.019 -2.401 -9.754 1.00 92.00 92 VAL A O 1
ATOM 697 N N . TYR A 1 93 ? 7.329 -1.129 -7.946 1.00 91.69 93 TYR A N 1
ATOM 698 C CA . TYR A 1 93 ? 8.445 -0.347 -8.477 1.00 91.69 93 TYR A CA 1
ATOM 699 C C . TYR A 1 93 ? 9.787 -1.084 -8.461 1.00 91.69 93 TYR A C 1
ATOM 701 O O . TYR A 1 93 ? 10.768 -0.587 -9.007 1.00 91.69 93 TYR A O 1
ATOM 709 N N . GLN A 1 94 ? 9.889 -2.230 -7.787 1.00 93.12 94 G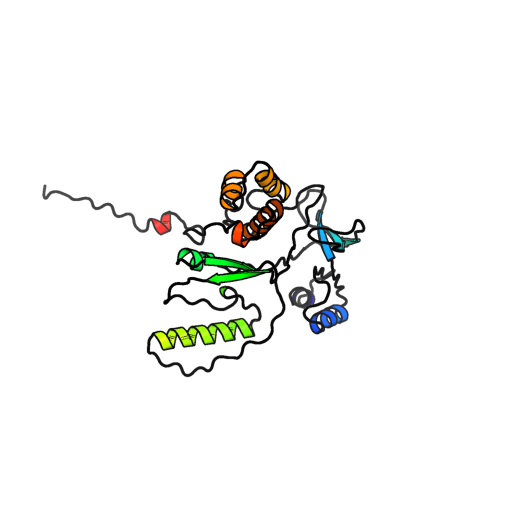LN A N 1
ATOM 710 C CA . GLN A 1 94 ? 11.172 -2.803 -7.381 1.00 93.12 94 GLN A CA 1
ATOM 711 C C . GLN A 1 94 ? 12.066 -3.139 -8.580 1.00 93.12 94 GLN A C 1
ATOM 713 O O . GLN A 1 94 ? 13.235 -2.763 -8.570 1.00 93.12 94 GLN A O 1
ATOM 718 N N . LEU A 1 95 ? 11.527 -3.785 -9.622 1.00 94.75 95 LEU A N 1
ATOM 719 C CA . LEU A 1 95 ? 12.286 -4.095 -10.842 1.00 94.75 95 LEU A CA 1
ATOM 720 C C . LEU A 1 95 ? 12.689 -2.828 -11.605 1.00 94.75 95 LEU A C 1
ATOM 722 O O . LEU A 1 95 ? 13.815 -2.723 -12.085 1.00 94.75 95 LEU A O 1
ATOM 726 N N . LEU A 1 96 ? 11.795 -1.840 -11.658 1.00 94.81 96 LEU A N 1
ATOM 727 C CA . LEU A 1 96 ? 12.046 -0.559 -12.316 1.00 94.81 96 LEU A CA 1
ATOM 728 C C . LEU A 1 96 ? 13.183 0.203 -11.619 1.00 94.81 96 LEU A C 1
ATOM 730 O O . LEU A 1 96 ? 14.093 0.701 -12.278 1.00 94.81 96 LEU A O 1
ATOM 734 N N . CYS A 1 97 ? 13.192 0.216 -10.285 1.00 93.44 97 CYS A N 1
ATOM 735 C CA . CYS A 1 97 ? 14.268 0.803 -9.489 1.00 93.44 97 CYS A CA 1
ATOM 736 C C . CYS A 1 97 ? 15.579 0.005 -9.583 1.00 93.44 97 CYS A C 1
ATOM 738 O O . CYS A 1 97 ? 16.652 0.602 -9.644 1.00 93.44 97 CYS A O 1
ATOM 740 N N . GLN A 1 98 ? 15.526 -1.332 -9.640 1.00 94.56 98 GLN A N 1
ATOM 741 C CA . GLN A 1 98 ? 16.714 -2.168 -9.879 1.00 94.56 98 GLN A CA 1
ATOM 742 C C . GLN A 1 98 ? 17.336 -1.903 -11.259 1.00 94.56 98 GLN A C 1
ATOM 744 O O . GLN A 1 98 ? 18.556 -1.964 -11.397 1.00 94.56 98 GLN A O 1
ATOM 749 N N . ALA A 1 99 ? 16.519 -1.546 -12.254 1.00 94.81 99 ALA A N 1
ATOM 750 C CA . ALA A 1 99 ? 16.964 -1.132 -13.583 1.00 94.81 99 ALA A CA 1
ATOM 751 C C . ALA A 1 99 ? 17.501 0.316 -13.644 1.00 94.81 99 ALA A C 1
ATOM 753 O O . ALA A 1 99 ? 17.888 0.776 -14.715 1.00 94.81 99 ALA A O 1
ATOM 754 N N . GLY A 1 100 ? 17.543 1.040 -12.518 1.00 92.38 100 GLY A N 1
ATOM 755 C CA . GLY A 1 100 ? 18.044 2.418 -12.432 1.00 92.38 100 GLY A CA 1
ATOM 756 C C . GLY A 1 100 ? 16.959 3.496 -12.364 1.00 92.38 100 GLY A C 1
ATOM 757 O O . GLY A 1 100 ? 17.290 4.678 -12.259 1.00 92.38 100 GLY A O 1
ATOM 758 N N . GLY A 1 101 ? 15.682 3.103 -12.380 1.00 93.12 101 GLY A N 1
ATOM 759 C CA . GLY A 1 101 ? 14.562 4.004 -12.149 1.00 93.12 101 GLY A CA 1
ATOM 760 C C . GLY A 1 101 ? 14.600 4.652 -10.765 1.00 93.12 101 GLY A C 1
ATOM 761 O O . GLY A 1 101 ? 15.170 4.125 -9.806 1.00 93.12 101 GLY A O 1
ATOM 762 N N . LYS A 1 102 ? 13.967 5.816 -10.661 1.00 90.56 102 LYS A N 1
ATOM 763 C CA . LYS A 1 102 ? 13.825 6.582 -9.425 1.00 90.56 102 LYS A CA 1
ATOM 764 C C . LYS A 1 102 ? 12.355 6.725 -9.089 1.00 90.56 102 LYS A C 1
ATOM 766 O O . LYS A 1 102 ? 11.559 7.109 -9.942 1.00 90.56 102 LYS A O 1
ATOM 771 N N . LEU A 1 103 ? 12.034 6.437 -7.838 1.00 89.88 103 LEU A N 1
ATOM 772 C CA . LEU A 1 103 ? 10.704 6.594 -7.279 1.00 89.88 103 LEU A CA 1
ATOM 773 C C . LEU A 1 103 ? 10.640 7.923 -6.519 1.00 89.88 103 LEU A C 1
ATOM 775 O O . LEU A 1 103 ? 11.478 8.178 -5.654 1.00 89.88 103 LEU A O 1
ATOM 779 N N . SER A 1 104 ? 9.651 8.743 -6.840 1.00 89.06 104 SER A N 1
ATOM 780 C CA . SER A 1 104 ? 9.275 9.951 -6.104 1.00 89.06 104 SER A CA 1
ATOM 781 C C . SER A 1 104 ? 7.844 9.819 -5.610 1.00 89.06 104 SER A C 1
ATOM 783 O O . SER A 1 104 ? 7.067 9.032 -6.145 1.00 89.06 104 SER A O 1
ATOM 785 N N . TYR A 1 105 ? 7.497 10.572 -4.576 1.00 90.81 105 TYR A N 1
ATOM 786 C CA . TYR A 1 105 ? 6.159 10.569 -4.004 1.00 90.81 105 TYR A CA 1
ATOM 787 C C . TYR A 1 105 ? 5.608 11.991 -3.969 1.00 90.81 105 TYR A C 1
ATOM 789 O O . TYR A 1 105 ? 6.296 12.908 -3.511 1.00 90.81 105 TYR A O 1
ATOM 797 N N . ASP A 1 106 ? 4.390 12.152 -4.476 1.00 88.62 106 ASP A N 1
ATOM 798 C CA . ASP A 1 106 ? 3.619 13.386 -4.419 1.00 88.62 106 ASP A CA 1
ATOM 799 C C . ASP A 1 106 ? 2.691 13.333 -3.200 1.00 88.62 106 ASP A C 1
ATOM 801 O O . ASP A 1 106 ? 1.717 12.576 -3.160 1.00 88.62 106 ASP A O 1
ATOM 805 N N . ASP A 1 107 ? 3.007 14.136 -2.184 1.00 84.69 107 ASP A N 1
ATOM 806 C CA . ASP A 1 107 ? 2.235 14.201 -0.945 1.00 84.69 107 ASP A CA 1
ATOM 807 C C . ASP A 1 107 ? 0.809 14.749 -1.143 1.00 84.69 107 ASP A C 1
ATOM 809 O O . ASP A 1 107 ? -0.082 14.397 -0.368 1.00 84.69 107 ASP A O 1
ATOM 813 N N . GLN A 1 108 ? 0.563 15.571 -2.172 1.00 84.88 108 GLN A N 1
ATOM 814 C CA . GLN A 1 108 ? -0.759 16.146 -2.445 1.00 84.88 108 GLN A CA 1
ATOM 815 C C . GLN A 1 108 ? -1.677 15.144 -3.141 1.00 84.88 108 GLN A C 1
ATOM 817 O O . GLN A 1 108 ? -2.845 15.019 -2.772 1.00 84.88 108 GLN A O 1
ATOM 822 N N . LEU A 1 109 ? -1.146 14.429 -4.133 1.00 86.62 109 LEU A N 1
ATOM 823 C CA . LEU A 1 109 ? -1.890 13.403 -4.871 1.00 86.62 109 LEU A CA 1
ATOM 824 C C . LEU A 1 109 ? -1.919 12.058 -4.139 1.00 86.62 109 LEU A C 1
ATOM 826 O O . LEU A 1 109 ? -2.734 11.197 -4.452 1.00 86.62 109 LEU A O 1
ATOM 830 N N . ALA A 1 110 ? -1.064 11.896 -3.129 1.00 90.88 110 ALA A N 1
ATOM 831 C CA . ALA A 1 110 ? -0.827 10.643 -2.433 1.00 90.88 110 ALA A CA 1
ATOM 832 C C . ALA A 1 110 ? -0.373 9.512 -3.371 1.00 90.88 110 ALA A C 1
ATOM 834 O O . ALA A 1 110 ? -0.729 8.348 -3.183 1.00 90.88 110 ALA A O 1
ATOM 835 N N . GLU A 1 111 ? 0.421 9.851 -4.383 1.00 89.62 111 GLU A N 1
ATOM 836 C CA . GLU A 1 111 ? 0.782 8.968 -5.489 1.00 89.62 111 GLU A CA 1
ATOM 837 C C . GLU A 1 111 ? 2.293 8.881 -5.673 1.00 89.62 111 GLU A C 1
ATOM 839 O O . GLU A 1 111 ? 3.049 9.813 -5.398 1.00 89.62 111 GLU A O 1
ATOM 844 N N . PHE A 1 112 ? 2.740 7.728 -6.161 1.00 88.38 112 PHE A N 1
ATOM 845 C CA . PHE A 1 112 ? 4.126 7.530 -6.546 1.00 88.38 112 PHE A CA 1
ATOM 846 C C . PHE A 1 112 ? 4.312 7.799 -8.031 1.00 88.38 112 PHE A C 1
ATOM 848 O O . PHE A 1 112 ? 3.523 7.358 -8.860 1.00 88.38 112 PHE A O 1
ATOM 855 N N . THR A 1 113 ? 5.422 8.440 -8.362 1.00 87.94 113 THR A N 1
ATOM 856 C CA . THR A 1 113 ? 5.854 8.681 -9.734 1.00 87.94 113 THR A CA 1
ATOM 857 C C . THR A 1 113 ? 7.200 8.015 -9.981 1.00 87.94 113 THR A C 1
ATOM 859 O O . THR A 1 113 ? 8.060 7.937 -9.100 1.00 87.94 113 THR A O 1
ATOM 862 N N . LEU A 1 114 ? 7.377 7.502 -11.195 1.00 90.25 114 LEU A N 1
ATOM 863 C CA . LEU A 1 114 ? 8.597 6.840 -11.636 1.00 90.25 114 LEU A CA 1
ATOM 864 C C . LEU A 1 114 ? 9.280 7.686 -12.702 1.00 90.25 114 LEU A C 1
ATOM 866 O O . LEU A 1 114 ? 8.647 8.173 -13.635 1.00 90.25 114 LEU A O 1
ATOM 870 N N . SER A 1 115 ? 10.590 7.850 -12.570 1.00 91.56 115 SER A N 1
ATOM 871 C CA . SER A 1 115 ? 11.402 8.628 -13.503 1.00 91.56 115 SER A CA 1
ATOM 872 C C . SER A 1 115 ? 12.752 7.965 -13.753 1.00 91.56 115 SER A C 1
ATOM 874 O O . SER A 1 115 ? 13.154 7.039 -13.048 1.00 91.56 115 SER A O 1
ATOM 876 N N . GLY A 1 116 ? 13.470 8.429 -14.778 1.00 93.31 116 GLY A N 1
ATOM 877 C CA . GLY A 1 116 ? 14.834 7.969 -15.056 1.00 93.31 116 GLY A CA 1
ATOM 878 C C . GLY A 1 116 ? 14.940 6.508 -15.501 1.00 93.31 116 GLY A C 1
ATOM 879 O O . GLY A 1 116 ? 15.994 5.904 -15.319 1.00 93.31 116 GLY A O 1
ATOM 880 N N . LEU A 1 117 ? 13.872 5.935 -16.064 1.00 94.25 117 LEU A N 1
ATOM 881 C CA . LEU A 1 117 ? 13.914 4.585 -16.626 1.00 94.25 117 LEU A CA 1
ATOM 882 C C . LEU A 1 117 ? 14.878 4.526 -17.831 1.00 94.25 117 LEU A C 1
ATOM 884 O O . LEU A 1 117 ? 14.967 5.498 -18.591 1.00 94.25 117 LEU A O 1
ATOM 888 N N . PRO A 1 118 ? 15.599 3.405 -18.032 1.00 94.44 118 PRO A N 1
ATOM 889 C CA . PRO A 1 118 ? 16.379 3.173 -19.244 1.00 94.44 118 PRO A CA 1
ATOM 890 C C . PRO A 1 118 ? 15.537 3.338 -20.514 1.00 94.44 118 PRO A C 1
ATOM 892 O O . PRO A 1 118 ? 14.372 2.958 -20.544 1.00 94.44 118 PRO A O 1
ATOM 895 N N . LYS A 1 119 ? 16.140 3.841 -21.599 1.00 90.94 119 LYS A N 1
ATOM 896 C CA . LYS A 1 119 ? 15.431 4.120 -22.868 1.00 90.94 119 LYS A CA 1
ATOM 897 C C . LYS A 1 119 ? 14.721 2.903 -23.476 1.00 90.94 119 LYS A C 1
ATOM 899 O O . LYS A 1 119 ? 13.787 3.072 -24.244 1.00 90.94 119 LYS A O 1
ATOM 904 N N . ASN A 1 120 ? 15.202 1.700 -23.179 1.00 91.56 120 ASN A N 1
ATOM 905 C CA . ASN A 1 120 ? 14.675 0.428 -23.668 1.00 91.56 120 ASN A CA 1
ATOM 906 C C . ASN A 1 120 ? 13.773 -0.284 -22.644 1.00 91.56 120 ASN A C 1
ATOM 908 O O . ASN A 1 120 ? 13.529 -1.481 -22.783 1.00 91.56 120 ASN A O 1
ATOM 912 N N . LEU A 1 121 ? 13.325 0.421 -21.602 1.00 95.06 121 LEU A N 1
ATOM 913 C CA . LEU A 1 121 ? 12.418 -0.091 -20.584 1.00 95.06 121 LEU A CA 1
ATOM 914 C C . LEU A 1 121 ? 11.187 0.810 -20.501 1.00 95.06 121 LEU A C 1
ATOM 916 O O . LEU A 1 121 ? 11.292 1.981 -20.142 1.00 95.06 121 LEU A O 1
ATOM 920 N N . SER A 1 122 ? 10.019 0.232 -20.762 1.00 94.75 122 SER A N 1
ATOM 921 C CA . SER A 1 122 ? 8.735 0.910 -20.597 1.00 94.75 122 SER A CA 1
ATOM 922 C C . SER A 1 122 ? 7.929 0.280 -19.464 1.00 94.75 122 SER A C 1
ATOM 924 O O . SER A 1 122 ? 8.143 -0.875 -19.093 1.00 94.75 122 SER A O 1
ATOM 926 N N . VAL A 1 123 ? 6.985 1.043 -18.922 1.00 95.69 123 VAL A N 1
ATOM 927 C CA . VAL A 1 123 ? 6.055 0.617 -17.873 1.00 95.69 123 VAL A CA 1
ATOM 928 C C . VAL A 1 123 ? 4.624 0.798 -18.376 1.00 95.69 123 VAL A C 1
ATOM 930 O O . VAL A 1 123 ? 4.363 1.680 -19.193 1.00 95.69 123 VAL A O 1
ATOM 933 N N . ALA A 1 124 ? 3.710 -0.061 -17.930 1.00 95.81 124 ALA A N 1
ATOM 934 C CA . ALA A 1 124 ? 2.298 0.059 -18.256 1.00 95.81 124 ALA A CA 1
ATOM 935 C C . ALA A 1 124 ? 1.395 -0.377 -17.092 1.00 95.81 124 ALA A C 1
ATOM 937 O O . ALA A 1 124 ? 1.817 -1.124 -16.203 1.00 95.81 124 ALA A O 1
ATOM 938 N N . GLY A 1 125 ? 0.139 0.062 -17.126 1.00 95.56 125 GLY A N 1
ATOM 939 C CA . GLY A 1 125 ? -0.909 -0.342 -16.193 1.00 95.56 125 GLY A CA 1
ATOM 940 C C . GLY A 1 125 ? -0.736 0.252 -14.796 1.00 95.56 125 GLY A C 1
ATOM 941 O O . GLY A 1 125 ? -0.284 1.383 -14.637 1.00 95.56 125 GLY A O 1
ATOM 942 N N . SER A 1 126 ? -1.065 -0.515 -13.755 1.00 94.31 126 SER A N 1
ATOM 943 C CA . SER A 1 126 ? -1.013 -0.023 -12.367 1.00 94.31 126 SER A CA 1
ATOM 944 C C . SER A 1 126 ? 0.399 0.254 -11.859 1.00 94.31 126 SER A C 1
ATOM 946 O O . SER A 1 126 ? 0.579 1.100 -10.988 1.00 94.31 126 SER A O 1
ATOM 948 N N . ALA A 1 127 ? 1.422 -0.378 -12.442 1.00 93.69 127 ALA A N 1
ATOM 949 C CA . ALA A 1 127 ? 2.813 -0.012 -12.184 1.00 93.69 127 ALA A CA 1
ATOM 950 C C . ALA A 1 127 ? 3.167 1.381 -12.743 1.00 93.69 127 ALA A C 1
ATOM 952 O O . ALA A 1 127 ? 4.093 2.012 -12.241 1.00 93.69 127 ALA A O 1
ATOM 953 N N . HIS A 1 128 ? 2.428 1.855 -13.753 1.00 93.50 128 HIS A N 1
ATOM 954 C CA . HIS A 1 128 ? 2.528 3.201 -14.325 1.00 93.50 128 HIS A CA 1
ATOM 955 C C . HIS A 1 128 ? 1.583 4.211 -13.642 1.00 93.50 128 HIS A C 1
ATOM 957 O O . HIS A 1 128 ? 1.652 5.398 -13.938 1.00 93.50 128 HIS A O 1
ATOM 963 N N . GLY A 1 129 ? 0.727 3.758 -12.717 1.00 92.25 129 GLY A N 1
ATOM 964 C CA . GLY A 1 129 ? -0.223 4.606 -11.989 1.00 92.25 129 GLY A CA 1
ATOM 965 C C . GLY A 1 129 ? -1.644 4.634 -12.557 1.00 92.25 129 GLY A C 1
ATOM 966 O O . GLY A 1 129 ? -2.434 5.456 -12.119 1.00 92.25 129 GLY A O 1
ATOM 967 N N . PHE A 1 130 ? -1.991 3.754 -13.504 1.00 94.06 130 PHE A N 1
ATOM 968 C CA . PHE A 1 130 ? -3.372 3.613 -13.986 1.00 94.06 130 PHE A CA 1
ATOM 969 C C . PHE A 1 130 ? -4.094 2.475 -13.272 1.00 94.06 130 PHE A C 1
ATOM 971 O O . PHE A 1 130 ? -3.612 1.340 -13.263 1.00 94.06 130 PHE A O 1
ATOM 978 N N . HIS A 1 131 ? -5.270 2.745 -12.710 1.00 93.06 131 HIS A N 1
ATOM 979 C CA . HIS A 1 131 ? -5.979 1.772 -11.872 1.00 93.06 131 HIS A CA 1
ATOM 980 C C . HIS A 1 131 ? -7.309 1.298 -12.458 1.00 93.06 131 HIS A C 1
ATOM 982 O O . HIS A 1 131 ? -7.713 0.159 -12.209 1.00 93.06 131 HIS A O 1
ATOM 988 N N . ALA A 1 132 ? -7.993 2.128 -13.251 1.00 93.44 132 ALA A N 1
ATOM 989 C CA . ALA A 1 132 ? -9.196 1.688 -13.948 1.00 93.44 132 ALA A CA 1
ATOM 990 C C . ALA A 1 132 ? -8.827 0.704 -15.070 1.00 93.44 132 ALA A C 1
ATOM 992 O O . ALA A 1 132 ? -7.921 0.976 -15.855 1.00 93.44 132 ALA A O 1
ATOM 993 N N . LEU A 1 133 ? -9.545 -0.421 -15.187 1.00 93.69 133 LEU A N 1
ATOM 994 C CA . LEU A 1 133 ? -9.222 -1.476 -16.160 1.00 93.69 133 LEU A CA 1
ATOM 995 C C . LEU A 1 133 ? -9.110 -0.942 -17.599 1.00 93.69 133 LEU A C 1
ATOM 997 O O . LEU A 1 133 ? -8.150 -1.259 -18.296 1.00 93.69 133 LEU A O 1
ATOM 1001 N N . ASP A 1 134 ? -10.039 -0.080 -18.019 1.00 95.00 134 ASP A N 1
ATOM 1002 C CA . ASP A 1 134 ? -9.997 0.553 -19.343 1.00 95.00 134 ASP A CA 1
ATOM 1003 C C . ASP A 1 134 ? -8.722 1.385 -19.548 1.00 95.00 134 ASP A C 1
ATOM 1005 O O . ASP A 1 134 ? -8.116 1.333 -20.618 1.00 95.00 134 ASP A O 1
ATOM 1009 N N . ASN A 1 135 ? -8.284 2.120 -18.520 1.00 96.56 135 ASN A N 1
ATOM 1010 C CA . ASN A 1 135 ? -7.058 2.914 -18.567 1.00 96.56 135 ASN A CA 1
ATOM 1011 C C . ASN A 1 135 ? -5.812 2.030 -18.570 1.00 96.56 135 ASN A C 1
ATOM 1013 O O . ASN A 1 135 ? -4.876 2.318 -19.306 1.00 96.56 135 ASN A O 1
ATOM 1017 N N . VAL A 1 136 ? -5.813 0.930 -17.811 1.00 96.19 136 VAL A N 1
ATOM 1018 C CA . VAL A 1 136 ? -4.736 -0.070 -17.830 1.00 96.19 136 VAL A CA 1
ATOM 1019 C C . VAL A 1 136 ? -4.566 -0.650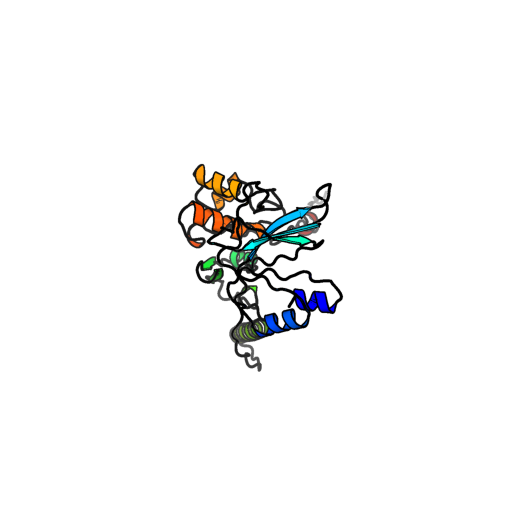 -19.235 1.00 96.19 136 VAL A C 1
ATOM 1021 O O . VAL A 1 136 ? -3.446 -0.734 -19.735 1.00 96.19 136 VAL A O 1
ATOM 1024 N N . LEU A 1 137 ? -5.668 -1.015 -19.896 1.00 95.44 137 LEU A N 1
ATOM 1025 C CA . LEU A 1 137 ? -5.649 -1.550 -21.260 1.00 95.44 137 LEU A CA 1
ATOM 1026 C C . LEU A 1 137 ? -5.238 -0.490 -22.291 1.00 95.44 137 LEU A C 1
ATOM 1028 O O . LEU A 1 137 ? -4.456 -0.782 -23.201 1.00 95.44 137 LEU A O 1
ATOM 1032 N N . ALA A 1 138 ? -5.734 0.740 -22.150 1.00 96.19 138 ALA A N 1
ATOM 1033 C CA . ALA A 1 138 ? -5.370 1.861 -23.011 1.00 96.19 138 ALA A CA 1
ATOM 1034 C C . ALA A 1 138 ? -3.874 2.197 -22.907 1.00 96.19 138 ALA A C 1
ATOM 1036 O O . ALA A 1 138 ? -3.197 2.329 -23.929 1.00 96.19 138 ALA A O 1
ATOM 1037 N N . ASP A 1 139 ? -3.351 2.266 -21.683 1.00 96.88 139 ASP A N 1
ATOM 1038 C CA . ASP A 1 139 ? -1.941 2.514 -21.402 1.00 96.88 139 ASP A CA 1
ATOM 1039 C C . ASP A 1 139 ? -1.055 1.384 -21.935 1.00 96.88 139 ASP A C 1
ATOM 1041 O O . ASP A 1 139 ? -0.101 1.647 -22.660 1.00 96.88 139 ASP A O 1
ATOM 1045 N N . ALA A 1 140 ? -1.425 0.122 -21.696 1.00 95.38 140 ALA A N 1
ATOM 1046 C CA . ALA A 1 140 ? -0.706 -1.027 -22.245 1.00 95.38 140 ALA A CA 1
ATOM 1047 C C . ALA A 1 140 ? -0.665 -1.014 -23.781 1.00 95.38 140 ALA A C 1
ATOM 1049 O O . ALA A 1 140 ? 0.385 -1.267 -24.373 1.00 95.38 140 ALA A O 1
ATOM 1050 N N . THR A 1 141 ? -1.780 -0.671 -24.433 1.00 95.25 141 THR A N 1
ATOM 1051 C CA . THR A 1 141 ? -1.860 -0.570 -25.900 1.00 95.25 141 THR A CA 1
ATOM 1052 C C . THR A 1 141 ? -0.936 0.525 -26.429 1.00 95.25 141 THR A C 1
ATOM 1054 O O . THR A 1 141 ? -0.198 0.305 -27.391 1.00 95.25 141 THR A O 1
ATOM 1057 N N . ARG A 1 142 ? -0.939 1.698 -25.785 1.00 94.69 142 ARG A N 1
ATOM 1058 C CA . ARG A 1 142 ? -0.049 2.813 -26.126 1.00 94.69 142 ARG A CA 1
ATOM 1059 C C . ARG A 1 142 ? 1.421 2.426 -25.953 1.00 94.69 142 ARG A C 1
ATOM 1061 O O . ARG A 1 142 ? 2.196 2.570 -26.895 1.00 94.69 142 ARG A O 1
ATOM 1068 N N . THR A 1 143 ? 1.786 1.876 -24.798 1.00 95.00 143 THR A N 1
ATOM 1069 C CA . THR A 1 143 ? 3.162 1.464 -24.498 1.00 95.00 143 THR A CA 1
ATOM 1070 C C . THR A 1 143 ? 3.654 0.390 -25.473 1.00 95.00 143 THR A C 1
ATOM 1072 O O . THR A 1 143 ? 4.779 0.466 -25.965 1.00 95.00 143 THR A O 1
ATOM 1075 N N . ALA A 1 144 ? 2.811 -0.586 -25.824 1.00 94.00 144 ALA A N 1
ATOM 1076 C CA . ALA A 1 144 ? 3.149 -1.597 -26.825 1.00 94.00 144 ALA A CA 1
ATOM 1077 C C . ALA A 1 144 ? 3.385 -0.980 -28.212 1.00 94.00 144 ALA A C 1
ATOM 1079 O O . ALA A 1 144 ? 4.355 -1.334 -28.882 1.00 94.00 144 ALA A O 1
ATOM 1080 N N . HIS A 1 145 ? 2.542 -0.031 -28.629 1.00 93.50 145 HIS A N 1
ATOM 1081 C CA . HIS A 1 145 ? 2.716 0.682 -29.894 1.00 93.50 145 HIS A CA 1
ATOM 1082 C C . HIS A 1 145 ? 4.059 1.428 -29.948 1.00 93.50 145 HIS A C 1
ATOM 1084 O O . HIS A 1 145 ? 4.767 1.355 -30.955 1.00 93.50 145 HIS A O 1
ATOM 1090 N N . GLU A 1 146 ? 4.438 2.116 -28.869 1.00 92.06 146 GLU A N 1
ATOM 1091 C CA . GLU A 1 146 ? 5.722 2.822 -28.755 1.00 92.06 146 GLU A CA 1
ATOM 1092 C C . GLU A 1 146 ? 6.917 1.865 -28.858 1.00 92.06 146 GLU A C 1
ATOM 1094 O O . GLU A 1 146 ? 7.842 2.117 -29.634 1.00 92.06 146 GLU A O 1
ATOM 1099 N N . ILE A 1 147 ? 6.874 0.732 -28.146 1.00 94.06 147 ILE A N 1
ATOM 1100 C CA . ILE A 1 147 ? 7.925 -0.294 -28.201 1.00 94.06 147 ILE A CA 1
ATOM 1101 C C . ILE A 1 147 ? 8.057 -0.853 -29.619 1.00 94.06 147 ILE A C 1
ATOM 1103 O O . ILE A 1 147 ? 9.157 -0.867 -30.169 1.00 94.06 147 ILE A O 1
ATOM 1107 N N . ILE A 1 148 ? 6.956 -1.285 -30.236 1.00 93.94 148 ILE A N 1
ATOM 1108 C CA . ILE A 1 148 ? 6.974 -1.893 -31.575 1.00 93.94 148 ILE A CA 1
ATOM 1109 C C . ILE A 1 148 ? 7.492 -0.893 -32.615 1.00 93.94 148 ILE A C 1
ATOM 1111 O O . ILE A 1 148 ? 8.356 -1.240 -33.423 1.00 93.94 148 ILE A O 1
ATOM 1115 N N . SER A 1 149 ? 7.049 0.364 -32.532 1.00 91.81 149 SER A N 1
ATOM 1116 C CA . SER A 1 149 ? 7.538 1.442 -33.398 1.00 91.81 149 SER A CA 1
ATOM 1117 C C . SER A 1 149 ? 9.045 1.667 -33.224 1.00 91.81 149 SER A C 1
ATOM 1119 O O . SER A 1 149 ? 9.762 1.827 -34.209 1.00 91.81 149 SER A O 1
ATOM 1121 N N . SER A 1 150 ? 9.555 1.623 -31.985 1.00 92.19 150 SER A N 1
ATOM 1122 C CA . SER A 1 150 ? 10.992 1.771 -31.697 1.00 92.19 150 SER A CA 1
ATOM 1123 C C . SER A 1 150 ? 11.852 0.634 -32.265 1.00 92.19 150 SER A C 1
ATOM 1125 O O . SER A 1 150 ? 13.034 0.835 -32.540 1.00 92.19 150 SER A O 1
ATOM 1127 N N . LEU A 1 151 ? 11.254 -0.541 -32.489 1.00 94.69 151 LEU A N 1
ATOM 1128 C CA . LEU A 1 151 ? 11.891 -1.693 -33.129 1.00 94.69 151 LEU A CA 1
ATOM 1129 C C . LEU A 1 151 ? 11.814 -1.640 -34.666 1.00 94.69 151 LEU A C 1
ATOM 1131 O O . LEU A 1 151 ? 12.291 -2.558 -35.328 1.00 94.69 151 LEU A O 1
ATOM 1135 N N . GLY A 1 152 ? 11.214 -0.592 -35.245 1.00 95.19 152 GLY A N 1
ATOM 1136 C CA . GLY A 1 152 ? 11.016 -0.465 -36.692 1.00 95.19 152 GLY A CA 1
ATOM 1137 C C . GLY A 1 152 ? 9.966 -1.426 -37.255 1.00 95.19 152 GLY A C 1
ATOM 1138 O O . GLY A 1 152 ? 9.951 -1.691 -38.456 1.00 95.19 152 GLY A O 1
ATOM 1139 N N . LEU A 1 153 ? 9.106 -1.971 -36.394 1.00 95.62 153 LEU A N 1
ATOM 1140 C CA . LEU A 1 153 ? 8.016 -2.860 -36.771 1.00 95.62 153 LEU A CA 1
ATOM 1141 C C . LEU A 1 153 ? 6.716 -2.061 -36.932 1.00 95.62 153 LEU A C 1
ATOM 1143 O O . LEU A 1 153 ? 6.533 -1.008 -36.323 1.00 95.62 153 LEU A O 1
ATOM 1147 N N . VAL A 1 154 ? 5.801 -2.573 -37.755 1.00 90.81 154 VAL A N 1
ATOM 1148 C CA . VAL A 1 154 ? 4.496 -1.946 -37.999 1.00 90.81 154 VAL A CA 1
ATOM 1149 C C . VAL A 1 154 ? 3.438 -2.631 -37.145 1.00 90.81 154 VAL A C 1
ATOM 1151 O O . VAL A 1 154 ? 3.327 -3.856 -37.151 1.00 90.81 154 VAL A O 1
ATOM 1154 N N . ILE A 1 155 ? 2.634 -1.834 -36.448 1.00 88.00 155 ILE A N 1
ATOM 1155 C CA . ILE A 1 155 ? 1.429 -2.282 -35.756 1.00 88.00 155 ILE A CA 1
ATOM 1156 C C . ILE A 1 155 ? 0.253 -1.413 -36.193 1.00 88.00 155 ILE A C 1
ATOM 1158 O O . ILE A 1 155 ? 0.315 -0.190 -36.118 1.00 88.00 155 ILE A O 1
ATOM 1162 N N . ASP A 1 156 ? -0.819 -2.055 -36.649 1.00 86.62 156 ASP A N 1
ATOM 1163 C CA . ASP A 1 156 ? -2.071 -1.386 -37.013 1.00 86.62 156 ASP A CA 1
ATOM 1164 C C . ASP A 1 156 ? -3.073 -1.502 -35.858 1.00 86.62 156 ASP A C 1
ATOM 1166 O O . ASP A 1 156 ? -4.075 -2.212 -35.919 1.00 86.62 156 ASP A O 1
ATOM 1170 N N . VAL A 1 157 ? -2.732 -0.873 -34.730 1.00 84.06 157 VAL A N 1
ATOM 1171 C CA . VAL A 1 157 ? -3.599 -0.795 -33.549 1.00 84.06 157 VAL A CA 1
ATOM 1172 C C . VAL A 1 157 ? -3.654 0.649 -33.089 1.00 84.06 157 VAL A C 1
ATOM 1174 O O . VAL A 1 157 ? -2.635 1.258 -32.768 1.00 84.06 157 VAL A O 1
ATOM 1177 N N . LYS A 1 158 ? -4.868 1.197 -33.028 1.00 84.50 158 LYS A N 1
ATOM 1178 C CA . LYS A 1 158 ? -5.099 2.556 -32.547 1.00 84.50 158 LYS A CA 1
ATOM 1179 C C . LYS A 1 158 ? -5.126 2.576 -31.012 1.00 84.50 158 LYS A C 1
ATOM 1181 O O . LYS A 1 158 ? -5.950 1.866 -30.433 1.00 84.50 158 LYS A O 1
ATOM 1186 N N . PRO A 1 159 ? -4.305 3.408 -30.346 1.00 84.19 159 PRO A N 1
ATOM 1187 C CA . PRO A 1 159 ? -4.385 3.581 -28.901 1.00 84.19 159 PRO A CA 1
ATOM 1188 C C . PRO A 1 159 ? -5.776 4.054 -28.465 1.00 84.19 159 PRO A C 1
ATOM 1190 O O . PRO A 1 159 ? -6.373 4.939 -29.089 1.00 84.19 159 PRO A O 1
ATOM 1193 N N . LEU A 1 160 ? -6.288 3.465 -27.385 1.00 88.62 160 LEU A N 1
ATOM 1194 C CA . LEU A 1 160 ? -7.534 3.898 -26.759 1.00 88.62 160 LEU A CA 1
ATOM 1195 C C . LEU A 1 160 ? -7.296 5.191 -25.957 1.00 88.62 160 LEU A C 1
ATOM 1197 O O . LEU A 1 160 ? -6.211 5.374 -25.401 1.00 88.62 160 LEU A O 1
ATOM 1201 N N . PRO A 1 161 ? -8.281 6.102 -25.878 1.00 91.94 161 PRO A N 1
ATOM 1202 C CA . PRO A 1 161 ? -8.161 7.286 -25.041 1.00 91.94 161 PRO A CA 1
ATOM 1203 C C . PRO A 1 161 ? -8.236 6.910 -23.558 1.00 91.94 161 PRO A C 1
ATOM 1205 O O . PRO A 1 161 ? -9.064 6.089 -23.159 1.00 91.94 161 PRO A O 1
ATOM 1208 N N . LEU A 1 162 ? -7.414 7.573 -22.744 1.00 94.81 162 LEU A N 1
ATOM 1209 C CA . LEU A 1 162 ? -7.535 7.522 -21.289 1.00 94.81 162 LEU A CA 1
ATOM 1210 C C . LEU A 1 162 ? -8.817 8.232 -20.838 1.00 94.81 162 LEU A C 1
ATOM 1212 O O . LEU A 1 162 ? -9.261 9.209 -21.447 1.00 94.81 162 LEU A O 1
ATOM 1216 N N . ARG A 1 163 ? -9.399 7.739 -19.750 1.00 92.88 163 ARG A N 1
ATOM 1217 C CA . ARG A 1 163 ? -10.606 8.263 -19.109 1.00 92.88 163 ARG A CA 1
ATOM 1218 C C . ARG A 1 163 ? -10.268 8.779 -17.708 1.00 92.88 163 ARG A C 1
ATOM 1220 O O . ARG A 1 163 ? -9.309 8.297 -17.106 1.00 92.88 163 ARG A O 1
ATOM 1227 N N . PRO A 1 164 ? -11.049 9.722 -17.155 1.00 90.69 164 PRO A N 1
ATOM 1228 C CA . PRO A 1 164 ? -10.928 10.079 -15.745 1.00 90.69 164 PRO A CA 1
ATOM 1229 C C . PRO A 1 164 ? -11.109 8.844 -14.853 1.00 90.69 164 PRO A C 1
ATOM 1231 O O . PRO A 1 164 ? -12.040 8.066 -15.065 1.00 90.69 164 PRO A O 1
ATOM 1234 N N . GLU A 1 165 ? -10.242 8.676 -13.855 1.00 89.06 165 GLU A N 1
ATOM 1235 C CA . GLU A 1 165 ? -10.359 7.626 -12.843 1.00 89.06 165 GLU A CA 1
ATOM 1236 C C . GLU A 1 165 ? -10.451 8.209 -11.432 1.00 89.06 165 GLU A C 1
ATOM 1238 O O . GLU A 1 165 ? -10.052 9.344 -11.173 1.00 89.06 165 GLU A O 1
ATOM 1243 N N . ALA A 1 166 ? -11.047 7.438 -10.524 1.00 86.69 166 ALA A N 1
ATOM 1244 C CA . ALA A 1 166 ? -11.158 7.824 -9.127 1.00 86.69 166 ALA A CA 1
ATOM 1245 C C . ALA A 1 166 ? -9.788 7.759 -8.445 1.00 86.69 166 ALA A C 1
ATOM 1247 O O . ALA A 1 166 ? -9.033 6.814 -8.666 1.00 86.69 166 ALA A O 1
ATOM 1248 N N . GLN A 1 167 ? -9.516 8.698 -7.538 1.00 88.06 167 GLN A N 1
ATOM 1249 C CA . GLN A 1 167 ? -8.359 8.592 -6.652 1.00 88.06 167 GLN A CA 1
ATOM 1250 C C . GLN A 1 167 ? -8.472 7.330 -5.792 1.00 88.06 167 GLN A C 1
ATOM 1252 O O . GLN A 1 167 ? -9.470 7.118 -5.090 1.00 88.06 167 GLN A O 1
ATOM 1257 N N . VAL A 1 168 ? -7.438 6.494 -5.867 1.00 89.00 168 VAL A N 1
ATOM 1258 C CA . VAL A 1 168 ? -7.367 5.208 -5.159 1.00 89.00 168 VAL A CA 1
ATOM 1259 C C . VAL A 1 168 ? -6.583 5.288 -3.851 1.00 89.00 168 VAL A C 1
ATOM 1261 O O . VAL A 1 168 ? -6.676 4.379 -3.028 1.00 89.00 168 VAL A O 1
ATOM 1264 N N . ASN A 1 169 ? -5.832 6.373 -3.654 1.00 92.56 169 ASN A N 1
ATOM 1265 C CA . ASN A 1 169 ? -4.978 6.591 -2.496 1.00 92.56 169 ASN A CA 1
ATOM 1266 C C . ASN A 1 169 ? -5.561 7.616 -1.532 1.00 92.56 169 ASN A C 1
ATOM 1268 O O . ASN A 1 169 ? -6.351 8.485 -1.893 1.00 92.56 169 ASN A O 1
ATOM 1272 N N . PHE A 1 170 ? -5.132 7.503 -0.278 1.00 91.75 170 PHE A N 1
ATOM 1273 C CA . PHE A 1 170 ? -5.514 8.408 0.795 1.00 91.75 170 PHE A CA 1
ATOM 1274 C C . PHE A 1 170 ? -4.281 9.193 1.249 1.00 91.75 170 PHE A C 1
ATOM 1276 O O . PHE A 1 170 ? -3.217 8.577 1.413 1.00 91.75 170 PHE A O 1
ATOM 1283 N N . PRO A 1 171 ? -4.406 10.506 1.518 1.00 89.38 171 PRO A N 1
ATOM 1284 C CA . PRO A 1 171 ? -3.282 11.319 1.978 1.00 89.38 171 PRO A CA 1
ATOM 1285 C C . PRO A 1 171 ? -2.634 10.771 3.253 1.00 89.38 171 PRO A C 1
ATOM 1287 O O . PRO A 1 171 ? -1.413 10.640 3.323 1.00 89.38 171 PRO A O 1
ATOM 1290 N N . TRP A 1 172 ? -3.452 10.388 4.244 1.00 93.69 172 TRP A N 1
ATOM 1291 C CA . TRP A 1 172 ? -2.957 9.920 5.540 1.00 93.69 172 TRP A CA 1
ATOM 1292 C C . TRP A 1 172 ? -3.861 8.866 6.212 1.00 93.69 172 TRP A C 1
ATOM 1294 O O . TRP A 1 172 ? -4.633 9.187 7.115 1.00 93.69 172 TRP A O 1
ATOM 1304 N N . PRO A 1 173 ? -3.765 7.588 5.810 1.00 94.56 173 PRO A N 1
ATOM 1305 C CA . PRO A 1 173 ? -4.513 6.473 6.385 1.00 94.56 173 PRO A CA 1
ATOM 1306 C C . PRO A 1 173 ? -3.805 5.867 7.615 1.00 94.56 173 PRO A C 1
ATOM 1308 O O . PRO A 1 173 ? -3.773 4.651 7.775 1.00 94.56 173 PRO A O 1
ATOM 1311 N N . ILE A 1 174 ? -3.165 6.691 8.453 1.00 96.12 174 ILE A N 1
ATOM 1312 C CA . ILE A 1 174 ? -2.404 6.239 9.631 1.00 96.12 174 ILE A CA 1
ATOM 1313 C C . ILE A 1 174 ? -2.974 6.923 10.871 1.00 96.12 174 ILE A C 1
ATOM 1315 O O . ILE A 1 174 ? -2.846 8.139 11.029 1.00 96.12 174 ILE A O 1
ATOM 1319 N N . PHE A 1 175 ? -3.573 6.133 11.761 1.00 96.75 175 PHE A N 1
ATOM 1320 C CA . PHE A 1 175 ? -4.257 6.605 12.965 1.00 96.75 175 PHE A CA 1
ATOM 1321 C C . PHE A 1 175 ? -3.628 5.950 14.199 1.00 96.75 175 PHE A C 1
ATOM 1323 O O . PHE A 1 175 ? -3.973 4.812 14.516 1.00 96.75 175 PHE A O 1
ATOM 1330 N N . PRO A 1 176 ? -2.681 6.624 14.879 1.00 96.81 176 PRO A N 1
ATOM 1331 C CA . PRO A 1 176 ? -1.985 6.030 16.010 1.00 96.81 176 PRO A CA 1
ATOM 1332 C C . PRO A 1 176 ? -2.938 5.721 17.162 1.00 96.81 176 PRO A C 1
ATOM 1334 O O . PRO A 1 176 ? -3.772 6.553 17.533 1.00 96.81 176 PRO A O 1
ATOM 1337 N N . HIS A 1 177 ? -2.791 4.542 17.759 1.00 96.75 177 HIS A N 1
ATOM 1338 C CA . HIS A 1 177 ? -3.691 4.084 18.810 1.00 96.75 177 HIS A CA 1
ATOM 1339 C C . HIS A 1 177 ? -3.032 4.215 20.198 1.00 96.75 177 HIS A C 1
ATOM 1341 O O . HIS A 1 177 ? -1.916 3.733 20.394 1.00 96.75 177 HIS A O 1
ATOM 1347 N N . PRO A 1 178 ? -3.691 4.807 21.218 1.00 94.56 178 PRO A N 1
ATOM 1348 C CA . PRO A 1 178 ? -3.085 4.998 22.543 1.00 94.56 178 PRO A CA 1
ATOM 1349 C C . PRO A 1 178 ? -2.655 3.703 23.244 1.00 94.56 178 PRO A C 1
ATOM 1351 O O . PRO A 1 178 ? -1.712 3.713 24.032 1.00 94.56 178 PRO A O 1
ATOM 1354 N N . LYS A 1 179 ? -3.332 2.580 22.961 1.00 95.00 179 LYS A N 1
ATOM 1355 C CA . LYS A 1 179 ? -2.961 1.252 23.487 1.00 95.00 179 LYS A CA 1
ATOM 1356 C C . LYS A 1 179 ? -1.853 0.563 22.663 1.00 95.00 179 LYS A C 1
ATOM 1358 O O . LYS A 1 179 ? -1.503 -0.574 22.971 1.00 95.00 179 LYS A O 1
ATOM 1363 N N . GLY A 1 180 ? -1.328 1.215 21.622 1.00 94.81 180 GLY A N 1
ATOM 1364 C CA . GLY A 1 180 ? -0.490 0.593 20.594 1.00 94.81 180 GLY A CA 1
ATOM 1365 C C . GLY A 1 180 ? -1.289 -0.352 19.692 1.00 94.81 180 GLY A C 1
ATOM 1366 O O . GLY A 1 180 ? -2.511 -0.217 19.587 1.00 94.81 180 GLY A O 1
ATOM 1367 N N . LYS A 1 181 ? -0.598 -1.342 19.111 1.00 94.69 181 LYS A N 1
ATOM 1368 C CA . LYS A 1 181 ? -1.110 -2.312 18.112 1.00 94.69 181 LYS A CA 1
ATOM 1369 C C . LYS A 1 181 ? -1.516 -1.689 16.769 1.00 94.69 181 LYS A C 1
ATOM 1371 O O . LYS A 1 181 ? -2.160 -2.324 15.942 1.00 94.69 181 LYS A O 1
ATOM 1376 N N . ASP A 1 182 ? -1.091 -0.460 16.541 1.00 96.19 182 ASP A N 1
ATOM 1377 C CA . ASP A 1 182 ? -1.079 0.253 15.273 1.00 96.19 182 ASP A CA 1
ATOM 1378 C C . ASP A 1 182 ? 0.163 -0.160 14.471 1.00 96.19 182 ASP A C 1
ATOM 1380 O O . ASP A 1 182 ? 1.144 0.580 14.350 1.00 96.19 182 ASP A O 1
ATOM 1384 N N . PHE A 1 183 ? 0.141 -1.406 13.993 1.00 97.25 183 PHE A N 1
ATOM 1385 C CA . PHE A 1 183 ? 1.261 -2.020 13.289 1.00 97.25 183 PHE A CA 1
ATOM 1386 C C . PHE A 1 183 ? 1.553 -1.320 11.957 1.00 97.25 183 PHE A C 1
ATOM 1388 O O . PHE A 1 183 ? 0.672 -1.089 11.131 1.00 97.25 183 PHE A O 1
ATOM 1395 N N . VAL A 1 184 ? 2.829 -1.010 11.762 1.00 96.94 184 VAL A N 1
ATOM 1396 C CA . VAL A 1 184 ? 3.429 -0.520 10.520 1.00 96.94 184 VAL A CA 1
ATOM 1397 C C . VAL A 1 184 ? 4.047 -1.680 9.747 1.00 96.94 184 VAL A C 1
ATOM 1399 O O . VAL A 1 184 ? 3.957 -1.713 8.521 1.00 96.94 184 VAL A O 1
ATOM 1402 N N . ASP A 1 185 ? 4.661 -2.631 10.455 1.00 97.06 185 ASP A N 1
ATOM 1403 C CA . ASP A 1 185 ? 5.247 -3.831 9.868 1.00 97.06 185 ASP A CA 1
ATOM 1404 C C . ASP A 1 185 ? 4.778 -5.083 10.606 1.00 97.06 185 ASP A C 1
ATOM 1406 O O . ASP A 1 185 ? 5.102 -5.271 11.776 1.00 97.06 185 ASP A O 1
ATOM 1410 N N . PHE A 1 186 ? 4.022 -5.932 9.910 1.00 95.75 186 PHE A N 1
ATOM 1411 C CA . PHE A 1 186 ? 3.535 -7.199 10.448 1.00 95.75 186 PHE A CA 1
ATOM 1412 C C . PHE A 1 186 ? 4.611 -8.283 10.545 1.00 95.75 186 PHE A C 1
ATOM 1414 O O . PHE A 1 186 ? 4.439 -9.213 11.324 1.00 95.75 186 PHE A O 1
ATOM 1421 N N . ASP A 1 187 ? 5.700 -8.194 9.775 1.00 96.38 187 ASP A N 1
ATOM 1422 C CA . ASP A 1 187 ? 6.744 -9.224 9.813 1.00 96.38 187 ASP A CA 1
ATOM 1423 C C . ASP A 1 187 ? 7.612 -9.102 11.072 1.00 96.38 187 ASP A C 1
ATOM 1425 O O . ASP A 1 187 ? 8.126 -10.093 11.584 1.00 96.38 187 ASP A O 1
ATOM 1429 N N . GLU A 1 188 ? 7.787 -7.867 11.545 1.00 96.75 188 GLU A N 1
ATOM 1430 C CA . GLU A 1 188 ? 8.725 -7.490 12.608 1.00 96.75 188 GLU A CA 1
ATOM 1431 C C . GLU A 1 188 ? 7.999 -6.938 13.855 1.00 96.75 188 GLU A C 1
ATOM 1433 O O . GLU A 1 188 ? 8.638 -6.422 14.769 1.00 96.75 188 GLU A O 1
ATOM 1438 N N . ASP A 1 189 ? 6.660 -7.014 13.893 1.00 96.50 189 ASP A N 1
ATOM 1439 C CA . ASP A 1 189 ? 5.793 -6.505 14.973 1.00 96.50 189 ASP A CA 1
ATOM 1440 C C . ASP A 1 189 ? 5.998 -5.011 15.318 1.00 96.50 189 ASP A C 1
ATOM 1442 O O . ASP A 1 189 ? 5.778 -4.561 16.450 1.00 96.50 189 ASP A O 1
ATOM 1446 N N . LEU A 1 190 ? 6.381 -4.201 14.328 1.00 97.88 190 LEU A N 1
ATOM 1447 C CA . LEU A 1 190 ? 6.690 -2.784 14.529 1.00 97.88 190 LEU A CA 1
ATOM 1448 C C . LEU A 1 190 ? 5.437 -1.925 14.470 1.00 97.88 190 LEU A C 1
ATOM 1450 O O . LEU A 1 190 ? 4.621 -2.057 13.559 1.00 97.88 190 LEU A O 1
ATOM 1454 N N . GLN A 1 191 ? 5.320 -0.985 15.403 1.00 98.12 191 GLN A N 1
ATOM 1455 C CA . GLN A 1 191 ? 4.190 -0.068 15.530 1.00 98.12 191 GLN A CA 1
ATOM 1456 C C . GLN A 1 191 ? 4.598 1.365 15.180 1.00 98.12 191 GLN A C 1
ATOM 1458 O O . GLN A 1 191 ? 5.783 1.708 15.110 1.00 98.12 191 GLN A O 1
ATOM 1463 N N . VAL A 1 192 ? 3.611 2.251 15.017 1.00 97.88 192 VAL A N 1
ATOM 1464 C CA . VAL A 1 192 ? 3.854 3.677 14.731 1.00 97.88 192 VAL A CA 1
ATOM 1465 C C . VAL A 1 192 ? 4.838 4.298 15.726 1.00 97.88 192 VAL A C 1
ATOM 1467 O O . VAL A 1 192 ? 5.762 5.017 15.336 1.00 97.88 192 VAL A O 1
ATOM 1470 N N . ARG A 1 193 ? 4.672 4.001 17.021 1.00 97.31 193 ARG A N 1
ATOM 1471 C CA . ARG A 1 193 ? 5.533 4.539 18.082 1.00 97.31 193 ARG A CA 1
ATOM 1472 C C . ARG A 1 193 ? 7.003 4.160 17.910 1.00 97.31 193 ARG A C 1
ATOM 1474 O O . ARG A 1 193 ? 7.858 4.961 18.273 1.00 97.31 193 ARG A O 1
ATOM 1481 N N . ASP A 1 194 ? 7.300 2.987 17.356 1.00 97.75 194 ASP A N 1
ATOM 1482 C CA . ASP A 1 194 ? 8.670 2.491 17.215 1.00 97.75 194 ASP A CA 1
ATOM 1483 C C . ASP A 1 194 ? 9.403 3.288 16.131 1.00 97.75 194 ASP A C 1
ATOM 1485 O O . ASP A 1 194 ? 10.522 3.760 16.344 1.00 97.75 194 ASP A O 1
ATOM 1489 N N . ILE A 1 195 ? 8.708 3.576 15.024 1.00 97.50 195 ILE A N 1
ATOM 1490 C CA . ILE A 1 195 ? 9.204 4.454 13.957 1.00 97.50 195 ILE A CA 1
ATOM 1491 C C . ILE A 1 195 ? 9.405 5.882 14.473 1.00 97.50 195 ILE A C 1
ATOM 1493 O O . ILE A 1 195 ? 10.470 6.472 14.282 1.00 97.50 195 ILE A O 1
ATOM 1497 N N . ILE A 1 196 ? 8.417 6.437 15.183 1.00 96.81 196 ILE A N 1
ATOM 1498 C CA . ILE A 1 196 ? 8.519 7.788 15.755 1.00 96.81 196 ILE A CA 1
ATOM 1499 C C . ILE A 1 196 ? 9.686 7.862 16.750 1.00 96.81 196 ILE A C 1
ATOM 1501 O O . ILE A 1 196 ? 10.476 8.807 16.710 1.00 96.81 196 ILE A O 1
ATOM 1505 N N . ASN A 1 197 ? 9.840 6.875 17.630 1.00 97.19 197 ASN A N 1
ATOM 1506 C CA . ASN A 1 197 ? 10.914 6.861 18.620 1.00 97.19 197 ASN A CA 1
ATOM 1507 C C . ASN A 1 197 ? 12.299 6.747 17.972 1.00 97.19 197 ASN A C 1
ATOM 1509 O O . ASN A 1 197 ? 13.211 7.450 18.408 1.00 97.19 197 ASN A O 1
ATOM 1513 N N . ALA A 1 198 ? 12.456 5.968 16.895 1.00 97.00 198 ALA A N 1
ATOM 1514 C CA . ALA A 1 198 ? 13.702 5.937 16.128 1.00 97.00 198 ALA A CA 1
ATOM 1515 C C . ALA A 1 198 ? 14.093 7.341 15.630 1.00 97.00 198 ALA A C 1
ATOM 1517 O O . ALA A 1 198 ? 15.247 7.755 15.767 1.00 97.00 198 ALA A O 1
ATOM 1518 N N . THR A 1 199 ? 13.125 8.124 15.140 1.00 96.06 199 THR A N 1
ATOM 1519 C CA . THR A 1 199 ? 13.403 9.504 14.709 1.00 96.06 199 THR A CA 1
ATOM 1520 C C . THR A 1 199 ? 13.767 10.437 15.863 1.00 96.06 199 THR A C 1
ATOM 1522 O O . THR A 1 199 ? 14.688 11.242 15.722 1.00 96.06 199 THR A O 1
ATOM 1525 N N . LYS A 1 200 ? 13.129 10.287 17.033 1.00 95.62 200 LYS A N 1
ATOM 1526 C CA . LYS A 1 200 ? 13.443 11.068 18.246 1.00 95.62 200 LYS A CA 1
ATOM 1527 C C . LYS A 1 200 ? 14.855 10.816 18.774 1.00 95.62 200 LYS A C 1
ATOM 1529 O O . LYS A 1 200 ? 15.461 11.727 19.326 1.00 95.62 200 LYS A O 1
ATOM 1534 N N . ILE A 1 201 ? 15.380 9.604 18.595 1.00 94.94 201 ILE A N 1
ATOM 1535 C CA . ILE A 1 201 ? 16.749 9.230 18.993 1.00 94.94 201 ILE A CA 1
ATOM 1536 C C . ILE A 1 201 ? 17.796 9.790 18.005 1.00 94.94 201 ILE A C 1
ATOM 1538 O O . ILE A 1 201 ? 18.988 9.794 18.297 1.00 94.94 201 ILE A O 1
ATOM 1542 N N . GLY A 1 202 ? 17.362 10.330 16.860 1.00 93.62 202 GLY A N 1
ATOM 1543 C CA . GLY A 1 202 ? 18.214 11.054 15.913 1.00 93.62 202 GLY A CA 1
ATOM 1544 C C . GLY A 1 202 ? 18.311 10.419 14.526 1.00 93.62 202 GLY A C 1
ATOM 1545 O O . GLY A 1 202 ? 18.958 10.990 13.645 1.00 93.62 202 GLY A O 1
ATOM 1546 N N . TYR A 1 203 ? 17.657 9.279 14.277 1.00 95.00 203 TYR A N 1
ATOM 1547 C CA . TYR A 1 203 ? 17.639 8.666 12.948 1.00 95.00 203 TYR A CA 1
ATOM 1548 C C . TYR A 1 203 ? 16.673 9.404 12.025 1.00 95.00 203 TYR A C 1
ATOM 1550 O O . TYR A 1 203 ? 15.460 9.238 12.091 1.00 95.00 203 TYR A O 1
ATOM 1558 N N . ARG A 1 204 ? 17.219 10.248 11.151 1.00 89.50 204 ARG A N 1
ATOM 1559 C CA . ARG A 1 204 ? 16.415 11.089 10.258 1.00 89.50 204 ARG A CA 1
ATOM 1560 C C . ARG A 1 204 ? 16.136 10.413 8.914 1.00 89.50 204 ARG A C 1
ATOM 1562 O O . ARG A 1 204 ? 15.056 10.581 8.369 1.00 89.50 204 ARG A O 1
ATOM 1569 N N . ASP A 1 205 ? 17.074 9.674 8.345 1.00 91.00 205 ASP A N 1
ATOM 1570 C CA . ASP A 1 205 ? 16.884 9.042 7.031 1.00 91.00 205 ASP A CA 1
ATOM 1571 C C . ASP A 1 205 ? 16.106 7.719 7.139 1.00 91.00 205 ASP A C 1
ATOM 1573 O O . ASP A 1 205 ? 16.343 6.946 8.075 1.00 91.00 205 ASP A O 1
ATOM 1577 N N . VAL A 1 206 ? 15.216 7.421 6.179 1.00 92.38 206 VAL A N 1
ATOM 1578 C CA . VAL A 1 206 ? 14.431 6.170 6.180 1.00 92.38 206 VAL A CA 1
ATOM 1579 C C . VAL A 1 206 ? 15.331 4.930 6.212 1.00 92.38 206 VAL A C 1
ATOM 1581 O O . VAL A 1 206 ? 14.995 3.916 6.818 1.00 92.38 206 VAL A O 1
ATOM 1584 N N . GLN A 1 207 ? 16.520 5.012 5.615 1.00 91.56 207 GLN A N 1
ATOM 1585 C CA . GLN A 1 207 ? 17.507 3.939 5.560 1.00 91.56 207 GLN A CA 1
ATOM 1586 C C . GLN A 1 207 ? 18.169 3.690 6.916 1.00 91.56 207 GLN A C 1
ATOM 1588 O O . GLN A 1 207 ? 18.578 2.562 7.206 1.00 91.56 207 GLN A O 1
ATOM 1593 N N . LEU A 1 208 ? 18.305 4.731 7.739 1.00 93.44 208 LEU A N 1
ATOM 1594 C CA . LEU A 1 208 ? 18.810 4.608 9.103 1.00 93.44 208 LEU A CA 1
ATOM 1595 C C . LEU A 1 208 ? 17.726 4.058 10.028 1.00 93.44 208 LEU A C 1
ATOM 1597 O O . LEU A 1 208 ? 17.998 3.137 10.793 1.00 93.44 208 LEU A O 1
ATOM 1601 N N . VAL A 1 209 ? 16.490 4.549 9.889 1.00 95.62 209 VAL A N 1
ATOM 1602 C CA . VAL A 1 209 ? 15.327 4.014 10.613 1.00 95.62 209 VAL A CA 1
ATOM 1603 C C . VAL A 1 209 ? 15.137 2.531 10.300 1.00 95.62 209 VAL A C 1
ATOM 1605 O O . VAL A 1 209 ? 15.013 1.740 11.230 1.00 95.62 209 VAL A O 1
ATOM 1608 N N . LYS A 1 210 ? 15.227 2.128 9.024 1.00 94.50 210 LYS A N 1
ATOM 1609 C CA . LYS A 1 210 ? 15.238 0.719 8.597 1.00 94.50 210 LYS A CA 1
ATOM 1610 C C . LYS A 1 210 ? 16.287 -0.112 9.335 1.00 94.50 210 LYS A C 1
ATOM 1612 O O . LYS A 1 210 ? 15.953 -1.139 9.908 1.00 94.50 210 LYS A O 1
ATOM 1617 N N . ARG A 1 211 ? 17.551 0.327 9.342 1.00 93.94 211 ARG A N 1
ATOM 1618 C CA . ARG A 1 211 ? 18.651 -0.426 9.977 1.00 93.94 211 ARG A CA 1
ATOM 1619 C C . ARG A 1 211 ? 18.506 -0.534 11.492 1.00 93.94 211 ARG A C 1
ATOM 1621 O O . ARG A 1 211 ? 18.933 -1.531 12.057 1.00 93.94 211 ARG A O 1
ATOM 1628 N N . PHE A 1 212 ? 17.957 0.493 12.132 1.00 95.94 212 PHE A N 1
ATOM 1629 C CA . PHE A 1 212 ? 17.801 0.520 13.581 1.00 95.94 212 PHE A CA 1
ATOM 1630 C C . PHE A 1 212 ? 16.577 -0.267 14.057 1.00 95.94 212 PHE A C 1
ATOM 1632 O O . PHE A 1 212 ? 16.673 -1.020 15.017 1.00 95.94 212 PHE A O 1
ATOM 1639 N N . SER A 1 213 ? 15.435 -0.078 13.393 1.00 95.69 213 SER A N 1
ATOM 1640 C CA . SER A 1 213 ? 14.151 -0.656 13.811 1.00 95.69 213 SER A CA 1
ATOM 1641 C C . SER A 1 213 ? 13.825 -2.002 13.178 1.00 95.69 213 SER A C 1
ATOM 1643 O O . SER A 1 213 ? 12.838 -2.578 13.585 1.00 95.69 213 SER A O 1
ATOM 1645 N N . THR A 1 214 ? 14.605 -2.457 12.189 1.00 95.81 214 THR A N 1
ATOM 1646 C CA . THR A 1 214 ? 14.355 -3.635 11.328 1.00 95.81 214 THR A CA 1
ATOM 1647 C C . THR A 1 214 ? 13.169 -3.525 10.362 1.00 95.81 214 THR A C 1
ATOM 1649 O O . THR A 1 214 ? 12.904 -4.461 9.610 1.00 95.81 214 THR A O 1
ATOM 1652 N N . VAL A 1 215 ? 12.516 -2.359 10.253 1.00 95.75 215 VAL A N 1
ATOM 1653 C CA . VAL A 1 215 ? 11.361 -2.193 9.354 1.00 95.75 215 VAL A CA 1
ATOM 1654 C C . VAL A 1 215 ? 11.671 -2.527 7.889 1.00 95.75 215 VAL A C 1
ATOM 1656 O O . VAL A 1 215 ? 12.643 -2.048 7.293 1.00 95.75 215 VAL A O 1
ATOM 1659 N N . GLY A 1 216 ? 10.826 -3.367 7.293 1.00 92.06 216 GLY A N 1
ATOM 1660 C CA . GLY A 1 216 ? 10.958 -3.860 5.928 1.00 92.06 216 GLY A CA 1
ATOM 1661 C C . GLY A 1 216 ? 12.144 -4.805 5.712 1.00 92.06 216 GLY A C 1
ATOM 1662 O O . GLY A 1 216 ? 12.644 -4.891 4.585 1.00 92.06 216 GLY A O 1
ATOM 1663 N N . MET A 1 217 ? 12.650 -5.449 6.772 1.00 92.56 217 MET A N 1
ATOM 1664 C CA . MET A 1 217 ? 13.675 -6.502 6.690 1.00 92.56 217 MET A CA 1
ATOM 1665 C C . MET A 1 217 ? 13.098 -7.923 6.720 1.00 92.56 217 MET A C 1
ATOM 1667 O O . MET A 1 217 ? 13.801 -8.852 6.319 1.00 92.56 217 MET A O 1
ATOM 1671 N N . GLY A 1 218 ? 11.829 -8.072 7.103 1.00 92.38 218 GLY A N 1
ATOM 1672 C CA . GLY A 1 218 ? 11.118 -9.344 7.101 1.00 92.38 218 GLY A CA 1
ATOM 1673 C C . GLY A 1 218 ? 10.821 -9.914 5.702 1.00 92.38 218 GLY A C 1
ATOM 1674 O O . GLY A 1 218 ? 11.210 -9.338 4.675 1.00 92.38 218 GLY A O 1
ATOM 1675 N N . PRO A 1 219 ? 10.134 -11.069 5.622 1.00 91.25 219 PRO A N 1
ATOM 1676 C CA . PRO A 1 219 ? 9.868 -11.776 4.365 1.00 91.25 219 PRO A CA 1
ATOM 1677 C C . PRO A 1 219 ? 9.136 -10.956 3.294 1.00 91.25 219 PRO A C 1
ATOM 1679 O O . PRO A 1 219 ? 9.381 -11.158 2.106 1.00 91.25 219 PRO A O 1
ATOM 1682 N N . SER A 1 220 ? 8.287 -9.999 3.679 1.00 90.94 220 SER A N 1
ATOM 1683 C CA . SER A 1 220 ? 7.610 -9.093 2.740 1.00 90.94 220 SER A CA 1
ATOM 1684 C C . SER A 1 220 ? 8.557 -8.110 2.044 1.00 90.94 220 SER A C 1
ATOM 1686 O O . SER A 1 220 ? 8.151 -7.444 1.087 1.00 90.94 220 SER A O 1
ATOM 1688 N N . GLN A 1 221 ? 9.791 -7.960 2.545 1.00 90.38 221 GLN A N 1
ATOM 1689 C CA . GLN A 1 221 ? 10.774 -6.965 2.107 1.00 90.38 221 GLN A CA 1
ATOM 1690 C C . GLN A 1 221 ? 10.220 -5.529 2.104 1.00 90.38 221 GLN A C 1
ATOM 1692 O O . GLN A 1 221 ? 10.586 -4.697 1.270 1.00 90.38 221 GLN A O 1
ATOM 1697 N N . GLY A 1 222 ? 9.316 -5.235 3.043 1.00 90.00 222 GLY A N 1
ATOM 1698 C CA . GLY A 1 222 ? 8.752 -3.907 3.252 1.00 90.00 222 GLY A CA 1
ATOM 1699 C C . GLY A 1 222 ? 7.671 -3.498 2.255 1.00 90.00 222 GLY A C 1
ATOM 1700 O O . GLY A 1 222 ? 7.356 -2.315 2.166 1.00 90.00 222 GLY A O 1
ATOM 1701 N N . ARG A 1 223 ? 7.081 -4.436 1.504 1.00 90.12 223 ARG A N 1
ATOM 1702 C CA . ARG A 1 223 ? 6.005 -4.128 0.540 1.00 90.12 223 ARG A CA 1
ATOM 1703 C C . ARG A 1 223 ? 4.795 -3.454 1.193 1.00 90.12 223 ARG A C 1
ATOM 1705 O O . ARG A 1 223 ? 4.242 -2.537 0.593 1.00 90.12 223 ARG A O 1
ATOM 1712 N N . HIS A 1 224 ? 4.408 -3.865 2.404 1.00 90.62 224 HIS A N 1
ATOM 1713 C CA . HIS A 1 224 ? 3.337 -3.209 3.169 1.00 90.62 224 HIS A CA 1
ATOM 1714 C C . HIS A 1 224 ? 3.838 -2.066 4.057 1.00 90.62 224 HIS A C 1
ATOM 1716 O O . HIS A 1 224 ? 3.100 -1.108 4.270 1.00 90.62 224 HIS A O 1
ATOM 1722 N N . SER A 1 225 ? 5.075 -2.136 4.562 1.00 93.81 225 SER A N 1
ATOM 1723 C CA . SER A 1 225 ? 5.572 -1.203 5.583 1.00 93.81 225 SER A CA 1
ATOM 1724 C C . SER A 1 225 ? 6.300 0.025 5.027 1.00 93.81 225 SER A C 1
ATOM 1726 O O . SER A 1 225 ? 6.311 1.067 5.680 1.00 93.81 225 SER A O 1
ATOM 1728 N N . ALA A 1 226 ? 6.846 -0.026 3.804 1.00 92.06 226 ALA A N 1
ATOM 1729 C CA . ALA A 1 226 ? 7.716 1.026 3.268 1.00 92.06 226 ALA A CA 1
ATOM 1730 C C . ALA A 1 226 ? 7.058 2.414 3.213 1.00 92.06 226 ALA A C 1
ATOM 1732 O O . ALA A 1 226 ? 7.637 3.378 3.718 1.00 92.06 226 ALA A O 1
ATOM 1733 N N . LEU A 1 227 ? 5.862 2.537 2.623 1.00 92.19 227 LEU A N 1
ATOM 1734 C CA . LEU A 1 227 ? 5.175 3.829 2.522 1.00 92.19 227 LEU A CA 1
ATOM 1735 C C . LEU A 1 227 ? 4.721 4.353 3.898 1.00 92.19 227 LEU A C 1
ATOM 1737 O O . LEU A 1 227 ? 5.029 5.511 4.197 1.00 92.19 227 LEU A O 1
ATOM 1741 N N . PRO A 1 228 ? 4.039 3.564 4.757 1.00 94.19 228 PRO A N 1
ATOM 1742 C CA . PRO A 1 228 ? 3.704 4.016 6.105 1.00 94.19 228 PRO A CA 1
ATOM 1743 C C . PRO A 1 228 ? 4.929 4.476 6.904 1.00 94.19 228 PRO A C 1
ATOM 1745 O O . PRO A 1 228 ? 4.890 5.540 7.520 1.00 94.19 228 PRO A O 1
ATOM 1748 N N . THR A 1 229 ? 6.048 3.746 6.836 1.00 95.50 229 THR A N 1
ATOM 1749 C CA . THR A 1 229 ? 7.310 4.169 7.456 1.00 95.50 229 THR A CA 1
ATOM 1750 C C . THR A 1 229 ? 7.807 5.489 6.884 1.00 95.50 229 THR A C 1
ATOM 1752 O O . THR A 1 229 ? 8.107 6.400 7.654 1.00 95.50 229 THR A O 1
ATOM 1755 N N . ALA A 1 230 ? 7.893 5.625 5.559 1.00 94.06 230 ALA A N 1
ATOM 1756 C CA . ALA A 1 230 ? 8.417 6.836 4.934 1.00 94.06 230 ALA A CA 1
ATOM 1757 C C . ALA A 1 230 ? 7.575 8.069 5.298 1.00 94.06 230 ALA A C 1
ATOM 1759 O O . ALA A 1 230 ? 8.138 9.102 5.660 1.00 94.06 230 ALA A O 1
ATOM 1760 N N . ARG A 1 231 ? 6.242 7.927 5.314 1.00 94.38 231 ARG A N 1
ATOM 1761 C CA . ARG A 1 231 ? 5.289 8.942 5.788 1.00 94.38 231 ARG A CA 1
ATOM 1762 C C . ARG A 1 231 ? 5.528 9.320 7.252 1.00 94.38 231 ARG A C 1
ATOM 1764 O O . ARG A 1 231 ? 5.646 10.501 7.569 1.00 94.38 231 ARG A O 1
ATOM 1771 N N . LEU A 1 232 ? 5.653 8.342 8.150 1.00 96.00 232 LEU A N 1
ATOM 1772 C CA . LEU A 1 232 ? 5.900 8.589 9.576 1.00 96.00 232 LEU A CA 1
ATOM 1773 C C . LEU A 1 232 ? 7.244 9.280 9.832 1.00 96.00 232 LEU A C 1
ATOM 1775 O O . LEU A 1 232 ? 7.315 10.198 10.652 1.00 96.00 232 LEU A O 1
ATOM 1779 N N . VAL A 1 233 ? 8.300 8.874 9.124 1.00 96.25 233 VAL A N 1
ATOM 1780 C CA . VAL A 1 233 ? 9.623 9.506 9.214 1.00 96.25 233 VAL A CA 1
ATOM 1781 C C . VAL A 1 233 ? 9.573 10.932 8.664 1.00 96.25 233 VAL A C 1
ATOM 1783 O O . VAL A 1 233 ? 10.090 11.846 9.306 1.00 96.25 233 VAL A O 1
ATOM 1786 N N . ALA A 1 234 ? 8.915 11.145 7.523 1.00 94.75 234 ALA A N 1
ATOM 1787 C CA . ALA A 1 234 ? 8.696 12.456 6.910 1.00 94.75 234 ALA A CA 1
ATOM 1788 C C . ALA A 1 234 ? 7.994 13.415 7.878 1.00 94.75 234 ALA A C 1
ATOM 1790 O O . ALA A 1 234 ? 8.567 14.442 8.253 1.00 94.75 234 ALA A O 1
ATOM 1791 N N . ALA A 1 235 ? 6.839 13.011 8.412 1.00 94.69 235 ALA A N 1
ATOM 1792 C CA . ALA A 1 235 ? 6.084 13.797 9.382 1.00 94.69 235 ALA A CA 1
ATOM 1793 C C . ALA A 1 235 ? 6.884 14.083 10.665 1.00 94.69 235 ALA A C 1
ATOM 1795 O O . ALA A 1 235 ? 6.939 15.226 11.119 1.00 94.69 235 ALA A O 1
ATOM 1796 N N . SER A 1 236 ? 7.569 13.078 11.224 1.00 95.56 236 SER A N 1
ATOM 1797 C CA . SER A 1 236 ? 8.338 13.233 12.473 1.00 95.56 236 SER A CA 1
ATOM 1798 C C . SER A 1 236 ? 9.579 14.113 12.320 1.00 95.56 236 SER A C 1
ATOM 1800 O O . SER A 1 236 ? 10.121 14.605 13.307 1.00 95.56 236 SER A O 1
ATOM 1802 N N . THR A 1 237 ? 10.046 14.316 11.088 1.00 94.75 237 THR A N 1
ATOM 1803 C CA . THR A 1 237 ? 11.261 15.083 10.794 1.00 94.75 237 THR A CA 1
ATOM 1804 C C . THR A 1 237 ? 11.011 16.340 9.967 1.00 94.75 237 THR A C 1
ATOM 1806 O O . THR A 1 237 ? 11.988 16.967 9.552 1.00 94.75 237 THR A O 1
ATOM 1809 N N . GLN A 1 238 ? 9.737 16.703 9.766 1.00 94.06 238 GLN A N 1
ATOM 1810 C CA . GLN A 1 238 ? 9.281 17.887 9.027 1.00 94.06 238 GLN A CA 1
ATOM 1811 C C . GLN A 1 238 ? 9.859 17.971 7.609 1.00 94.06 238 GLN A C 1
ATOM 1813 O O . GLN A 1 238 ? 10.372 19.004 7.187 1.00 94.06 238 GLN A O 1
ATOM 1818 N N . ARG A 1 239 ? 9.807 16.852 6.889 1.00 92.38 239 ARG A N 1
ATOM 1819 C CA . ARG A 1 239 ? 10.256 16.718 5.499 1.00 92.38 239 ARG A CA 1
ATOM 1820 C C . ARG A 1 239 ? 9.175 16.036 4.672 1.00 92.38 239 ARG A C 1
ATOM 1822 O O . ARG A 1 239 ? 8.281 15.416 5.239 1.00 92.38 239 ARG A O 1
ATOM 1829 N N . SER A 1 240 ? 9.271 16.131 3.356 1.00 91.38 240 SER A N 1
ATOM 1830 C CA . SER A 1 240 ? 8.477 15.323 2.425 1.00 91.38 240 SER A CA 1
ATOM 1831 C C . SER A 1 240 ? 8.969 13.873 2.379 1.00 91.38 240 SER A C 1
ATOM 1833 O O . SER A 1 240 ? 10.115 13.578 2.734 1.00 91.38 240 SER A O 1
ATOM 1835 N N . VAL A 1 241 ? 8.128 12.956 1.891 1.00 90.88 241 VAL A N 1
ATOM 1836 C CA . VAL A 1 241 ? 8.529 11.553 1.652 1.00 90.88 241 VAL A CA 1
ATOM 1837 C C . VAL A 1 241 ? 9.673 11.469 0.635 1.00 90.88 241 VAL A C 1
ATOM 1839 O O . VAL A 1 241 ? 10.588 10.660 0.775 1.00 90.88 241 VAL A O 1
ATOM 1842 N N . SER A 1 242 ? 9.663 12.344 -0.371 1.00 87.38 242 SER A N 1
ATOM 1843 C CA . SER A 1 242 ? 10.729 12.400 -1.374 1.00 87.38 242 SER A CA 1
ATOM 1844 C C . SER A 1 242 ? 12.081 12.833 -0.773 1.00 87.38 242 SER A C 1
ATOM 1846 O O . SER A 1 242 ? 13.122 12.341 -1.201 1.00 87.38 242 SER A O 1
ATOM 1848 N N . GLU A 1 243 ? 12.088 13.696 0.251 1.00 87.31 243 GLU A N 1
ATOM 1849 C CA . GLU A 1 243 ? 13.305 14.137 0.958 1.00 87.31 243 GLU A CA 1
ATOM 1850 C C . GLU A 1 243 ? 13.813 13.146 2.014 1.00 87.31 243 GLU A C 1
ATOM 1852 O O . GLU A 1 243 ? 15.008 13.129 2.314 1.00 87.31 243 GLU A O 1
ATOM 1857 N N . THR A 1 244 ? 12.936 12.342 2.626 1.00 82.44 244 THR A N 1
ATOM 1858 C CA . THR A 1 244 ? 13.359 11.293 3.576 1.00 82.44 244 THR A CA 1
ATOM 1859 C C . THR A 1 244 ? 13.956 10.072 2.892 1.00 82.44 244 THR A C 1
ATOM 1861 O O . THR A 1 244 ? 14.621 9.269 3.555 1.00 82.44 244 THR A O 1
ATOM 1864 N N . GLY A 1 245 ? 13.743 9.975 1.580 1.00 72.62 245 GLY A N 1
ATOM 1865 C CA . GLY A 1 245 ? 14.191 8.889 0.735 1.00 72.62 245 GLY A CA 1
ATOM 1866 C C . GLY A 1 245 ? 13.236 7.702 0.763 1.00 72.62 245 GLY A C 1
ATOM 1867 O O . GLY A 1 245 ? 12.359 7.566 1.614 1.00 72.62 245 GLY A O 1
ATOM 1868 N N . VAL A 1 246 ? 13.454 6.796 -0.184 1.00 73.62 246 VAL A N 1
ATOM 1869 C CA . VAL A 1 246 ? 12.806 5.485 -0.232 1.00 73.62 246 VAL A CA 1
ATOM 1870 C C . VAL A 1 246 ? 13.852 4.398 -0.033 1.00 73.62 246 VAL A C 1
ATOM 1872 O O . VAL A 1 246 ? 15.043 4.576 -0.321 1.00 73.62 246 VAL A O 1
ATOM 1875 N N . THR A 1 247 ? 13.424 3.254 0.493 1.00 74.50 247 THR A N 1
ATOM 1876 C CA . THR A 1 247 ? 14.332 2.124 0.672 1.00 74.50 247 THR A CA 1
ATOM 1877 C C . THR A 1 247 ? 14.771 1.579 -0.687 1.00 74.50 247 THR A C 1
ATOM 1879 O O . THR A 1 247 ? 14.007 1.520 -1.651 1.00 74.50 247 THR A O 1
ATOM 1882 N N . THR A 1 248 ? 16.045 1.207 -0.792 1.00 81.25 248 THR A N 1
ATOM 1883 C CA . THR A 1 248 ? 16.607 0.717 -2.053 1.00 81.25 248 THR A CA 1
ATOM 1884 C C . THR A 1 248 ? 16.092 -0.692 -2.316 1.00 81.25 248 THR A C 1
ATOM 1886 O O . THR A 1 248 ? 16.379 -1.599 -1.535 1.00 81.25 248 THR A O 1
ATOM 1889 N N . ALA A 1 249 ? 15.386 -0.890 -3.430 1.00 86.50 249 ALA A N 1
ATOM 1890 C CA . ALA A 1 249 ? 15.028 -2.224 -3.897 1.00 86.50 249 ALA A CA 1
ATOM 1891 C C . ALA A 1 249 ? 16.286 -2.951 -4.398 1.00 86.50 249 ALA A C 1
ATOM 1893 O O . ALA A 1 249 ? 17.044 -2.414 -5.207 1.00 86.50 249 ALA A O 1
ATOM 1894 N N . ARG A 1 250 ? 16.521 -4.172 -3.915 1.00 89.38 250 ARG A N 1
ATOM 1895 C CA . ARG A 1 250 ? 17.669 -5.005 -4.299 1.00 89.38 250 ARG A CA 1
ATOM 1896 C C . ARG A 1 250 ? 17.180 -6.338 -4.862 1.00 89.38 250 ARG A C 1
ATOM 1898 O O . ARG A 1 250 ? 16.125 -6.792 -4.429 1.00 89.38 250 ARG A O 1
ATOM 1905 N N . PRO A 1 251 ? 17.912 -6.953 -5.806 1.00 91.69 251 PRO A N 1
ATOM 1906 C CA . PRO A 1 251 ? 17.661 -8.334 -6.180 1.00 91.69 251 PRO A CA 1
ATOM 1907 C C . PRO A 1 251 ? 17.872 -9.281 -4.982 1.00 91.69 251 PRO A C 1
ATOM 1909 O O . PRO A 1 251 ? 18.722 -8.993 -4.133 1.00 91.69 251 PRO A O 1
ATOM 1912 N N . PRO A 1 252 ? 17.175 -10.427 -4.949 1.00 92.62 252 PRO A N 1
ATOM 1913 C CA . PRO A 1 252 ? 16.122 -10.822 -5.888 1.00 92.62 252 PRO A CA 1
ATOM 1914 C C . PRO A 1 252 ? 14.785 -10.100 -5.600 1.00 92.62 252 PRO A C 1
ATOM 1916 O O . PRO A 1 252 ? 14.573 -9.590 -4.506 1.00 92.62 252 PRO A O 1
ATOM 1919 N N . PHE A 1 253 ? 13.886 -10.020 -6.592 1.00 90.62 253 PHE A N 1
ATOM 1920 C CA . PHE A 1 253 ? 12.555 -9.400 -6.421 1.00 90.62 253 PHE A CA 1
ATOM 1921 C C . PHE A 1 253 ? 11.698 -10.133 -5.375 1.00 90.62 253 PHE A C 1
ATOM 1923 O O . PHE A 1 253 ? 10.963 -9.499 -4.615 1.00 90.62 253 PHE A O 1
ATOM 1930 N N . GLU A 1 254 ? 11.836 -11.457 -5.335 1.00 90.69 254 GLU A N 1
ATOM 1931 C CA . GLU A 1 254 ? 11.270 -12.373 -4.347 1.00 90.69 254 GLU A CA 1
ATOM 1932 C C . GLU A 1 254 ? 12.336 -13.365 -3.904 1.00 90.69 254 GLU A C 1
ATOM 1934 O O . GLU A 1 254 ? 13.331 -13.565 -4.600 1.00 90.69 254 GLU A O 1
ATOM 1939 N N . ALA A 1 255 ? 12.144 -13.973 -2.735 1.00 90.62 255 ALA A N 1
ATOM 1940 C CA . ALA A 1 255 ? 13.062 -14.988 -2.245 1.00 90.62 255 ALA A CA 1
ATOM 1941 C C . ALA A 1 255 ? 13.151 -16.156 -3.240 1.00 90.62 255 ALA A C 1
ATOM 1943 O O . ALA A 1 255 ? 12.137 -16.734 -3.624 1.00 90.62 255 ALA A O 1
ATOM 1944 N N . GLU A 1 256 ? 14.376 -16.524 -3.613 1.00 92.88 256 GLU A N 1
ATOM 1945 C CA . GLU A 1 256 ? 14.651 -17.648 -4.507 1.00 92.88 256 GLU A CA 1
ATOM 1946 C C . GLU A 1 256 ? 15.413 -18.744 -3.759 1.00 92.88 256 GLU A C 1
ATOM 1948 O O . GLU A 1 256 ? 16.217 -18.476 -2.859 1.00 92.88 256 GLU A O 1
ATOM 1953 N N . LYS A 1 257 ? 15.173 -20.006 -4.124 1.00 94.12 257 LYS A N 1
ATOM 1954 C CA . LYS A 1 257 ? 15.860 -21.136 -3.501 1.00 94.12 257 LYS A CA 1
ATOM 1955 C C . LYS A 1 257 ? 17.311 -21.172 -3.967 1.00 94.12 257 LYS A C 1
ATOM 1957 O O . LYS A 1 257 ? 17.585 -21.256 -5.162 1.00 94.12 257 LYS A O 1
ATOM 1962 N N . LEU A 1 258 ? 18.244 -21.246 -3.015 1.00 94.25 258 LEU A N 1
ATOM 1963 C CA . LEU A 1 258 ? 19.676 -21.371 -3.319 1.00 94.25 258 LEU A CA 1
ATOM 1964 C C . LEU A 1 258 ? 19.978 -22.548 -4.258 1.00 94.25 258 LEU A C 1
ATOM 1966 O O . LEU A 1 258 ? 20.816 -22.415 -5.140 1.00 94.25 258 LEU A O 1
ATOM 1970 N N . ALA A 1 259 ? 19.258 -23.667 -4.125 1.00 93.75 259 ALA A N 1
ATOM 1971 C CA . ALA A 1 259 ? 19.411 -24.828 -5.003 1.00 93.75 259 ALA A CA 1
ATOM 1972 C C . ALA A 1 259 ? 19.059 -24.539 -6.475 1.00 93.75 259 ALA A C 1
ATOM 1974 O O . ALA A 1 259 ? 19.677 -25.112 -7.365 1.00 93.75 259 ALA A O 1
ATOM 1975 N N . HIS A 1 260 ? 18.096 -23.650 -6.748 1.00 94.00 260 HIS A N 1
ATOM 1976 C CA . HIS A 1 260 ? 17.777 -23.246 -8.119 1.00 94.00 260 HIS A CA 1
ATOM 1977 C C . HIS A 1 260 ? 18.879 -22.352 -8.695 1.00 94.00 260 HIS A C 1
ATOM 1979 O O . HIS A 1 260 ? 19.325 -22.576 -9.818 1.00 94.00 260 HIS A O 1
ATOM 1985 N N . VAL A 1 261 ? 19.358 -21.382 -7.907 1.00 93.50 261 VAL A N 1
ATOM 1986 C CA . VAL A 1 261 ? 20.428 -20.455 -8.320 1.00 93.50 261 VAL A CA 1
ATOM 1987 C C . VAL A 1 261 ? 21.763 -21.179 -8.515 1.00 93.50 261 VAL A C 1
ATOM 1989 O O . VAL A 1 261 ? 22.511 -20.845 -9.429 1.00 93.50 261 VAL A O 1
ATOM 1992 N N . ALA A 1 262 ? 22.054 -22.193 -7.694 1.00 92.19 262 ALA A N 1
ATOM 1993 C CA . ALA A 1 262 ? 23.259 -23.012 -7.814 1.00 92.19 262 ALA A CA 1
ATOM 1994 C C . ALA A 1 262 ? 23.311 -23.813 -9.127 1.00 92.19 262 ALA A C 1
ATOM 1996 O O . ALA A 1 262 ? 24.392 -24.208 -9.564 1.00 92.19 262 ALA A O 1
ATOM 1997 N N . GLY A 1 263 ? 22.157 -24.056 -9.760 1.00 91.75 263 GLY A N 1
ATOM 1998 C CA . GLY A 1 263 ? 22.064 -24.861 -10.969 1.00 91.75 263 GLY A CA 1
ATOM 1999 C C . GLY A 1 263 ? 22.621 -26.272 -10.763 1.00 91.75 263 GLY A C 1
ATOM 2000 O O . GLY A 1 263 ? 22.468 -26.885 -9.706 1.00 91.75 263 GLY A O 1
ATOM 2001 N N . ARG A 1 264 ? 23.268 -26.814 -11.797 1.00 90.94 264 ARG A N 1
ATOM 2002 C CA . ARG A 1 264 ? 23.999 -28.080 -11.680 1.00 90.94 264 ARG A CA 1
ATOM 2003 C C . ARG A 1 264 ? 25.405 -27.789 -11.173 1.00 90.94 264 ARG A C 1
ATOM 2005 O O . AR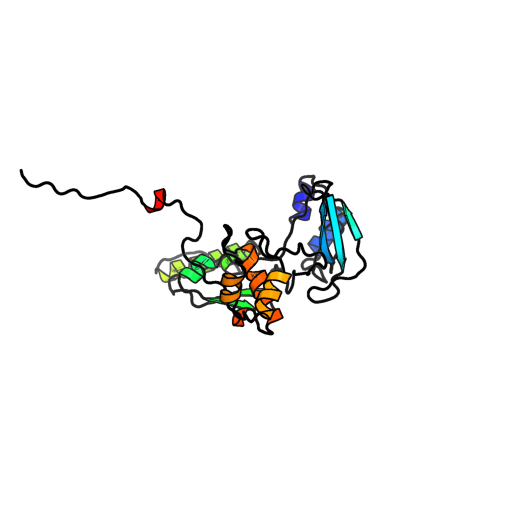G A 1 264 ? 26.136 -27.040 -11.815 1.00 90.94 264 ARG A O 1
ATOM 2012 N N . ALA A 1 265 ? 25.792 -28.428 -10.073 1.00 83.50 265 ALA A N 1
ATOM 2013 C CA . ALA A 1 265 ? 27.171 -28.391 -9.610 1.00 83.50 265 ALA A CA 1
ATOM 2014 C C . ALA A 1 265 ? 28.090 -28.983 -10.690 1.00 83.50 265 ALA A C 1
ATOM 2016 O O . ALA A 1 265 ? 27.913 -30.128 -11.111 1.00 83.50 265 ALA A O 1
ATOM 2017 N N . PHE A 1 266 ? 29.055 -28.191 -11.146 1.00 84.88 266 PHE A N 1
ATOM 2018 C CA . PHE A 1 266 ? 30.106 -28.623 -12.055 1.00 84.88 266 PHE A CA 1
ATOM 2019 C C . PHE A 1 266 ? 31.438 -28.176 -11.473 1.00 84.88 266 PHE A C 1
ATOM 2021 O O . PHE A 1 266 ? 31.765 -26.992 -11.499 1.00 84.88 266 PHE A O 1
ATOM 2028 N N . ASP A 1 267 ? 32.182 -29.131 -10.929 1.00 89.50 267 ASP A N 1
ATOM 2029 C CA . ASP A 1 267 ? 33.552 -28.919 -10.483 1.00 89.50 267 ASP A CA 1
ATOM 2030 C C . ASP A 1 267 ? 34.478 -29.689 -11.439 1.00 89.50 267 ASP A C 1
ATOM 2032 O O . ASP A 1 267 ? 34.539 -30.923 -11.369 1.00 89.50 267 ASP A O 1
ATOM 2036 N N . PRO A 1 268 ? 35.097 -29.019 -12.431 1.00 89.19 268 PRO A N 1
ATOM 2037 C CA . PRO A 1 268 ? 35.902 -29.695 -13.436 1.00 89.19 268 PRO A CA 1
ATOM 2038 C C . PRO A 1 268 ? 37.140 -30.324 -12.798 1.00 89.19 268 PRO A C 1
ATOM 2040 O O . PRO A 1 268 ? 38.131 -29.655 -12.510 1.00 89.19 268 PRO A O 1
ATOM 2043 N N . TYR A 1 269 ? 37.117 -31.645 -12.658 1.00 90.94 269 TYR A N 1
ATOM 2044 C CA . TYR A 1 269 ? 38.282 -32.414 -12.251 1.00 90.94 269 TYR A CA 1
ATOM 2045 C C . TYR A 1 269 ? 39.137 -32.774 -13.471 1.00 90.94 269 TYR A C 1
ATOM 2047 O O . TYR A 1 269 ? 38.679 -33.440 -14.401 1.00 90.94 269 TYR A O 1
ATOM 2055 N N . ARG A 1 270 ? 40.395 -32.323 -13.481 1.00 91.25 270 ARG A N 1
ATOM 2056 C CA . ARG A 1 270 ? 41.360 -32.646 -14.539 1.00 91.25 270 ARG A CA 1
ATOM 2057 C C . ARG A 1 270 ? 42.209 -33.835 -14.112 1.00 91.25 270 ARG A C 1
ATOM 2059 O O . ARG A 1 270 ? 42.917 -33.757 -13.114 1.00 91.25 270 ARG A O 1
ATOM 2066 N N . GLN A 1 271 ? 42.178 -34.895 -14.910 1.00 91.88 271 GLN A N 1
ATOM 2067 C CA . GLN A 1 271 ? 43.062 -36.047 -14.761 1.00 91.88 271 GLN A CA 1
ATOM 2068 C C . GLN A 1 271 ? 44.302 -35.880 -15.637 1.00 91.88 271 GLN A C 1
ATOM 2070 O O . GLN A 1 271 ? 44.226 -35.371 -16.760 1.00 91.88 271 GLN A O 1
ATOM 2075 N N . THR A 1 272 ? 45.453 -36.294 -15.115 1.00 92.19 272 THR A N 1
ATOM 2076 C CA . THR A 1 272 ? 46.645 -36.520 -15.931 1.00 92.19 272 THR A CA 1
ATOM 2077 C C . THR A 1 272 ? 46.439 -37.745 -16.831 1.00 92.19 272 THR A C 1
ATOM 2079 O O . THR A 1 272 ? 45.557 -38.557 -16.564 1.00 92.19 272 THR A O 1
ATOM 2082 N N . PRO A 1 273 ? 47.238 -37.918 -17.901 1.00 87.62 273 PRO A N 1
ATOM 2083 C CA . PRO A 1 273 ? 47.209 -39.145 -18.706 1.00 87.62 273 PRO A CA 1
ATOM 2084 C C . PRO A 1 273 ? 47.635 -40.421 -17.953 1.00 87.62 273 PRO A C 1
ATOM 2086 O O . PRO A 1 273 ? 47.483 -41.511 -18.498 1.00 87.62 273 PRO A O 1
ATOM 2089 N N . MET A 1 274 ? 48.212 -40.271 -16.755 1.00 69.00 274 MET A N 1
ATOM 2090 C CA . MET A 1 274 ? 48.586 -41.338 -15.820 1.00 69.00 274 MET A CA 1
ATOM 2091 C C . MET A 1 274 ? 47.707 -41.257 -14.582 1.00 69.00 274 MET A C 1
ATOM 2093 O O . MET A 1 274 ? 47.507 -40.104 -14.125 1.00 69.00 274 MET A O 1
#

Sequence (274 aa):
YAALDLHEQGVQVAALVDMRTNPADRALLIALEQRGITCHLSSTVFEALHEKGMRHVSGVDIRKITGHGQVANSSFHLDCDLLCMSGGYMPVYQLLCQAGGKLSYDDQLAEFTLSGLPKNLSVAGSAHGFHALDNVLADATRTAHEIISSLGLVIDVKPLPLRPEAQVNFPWPIFPHPKGKDFVDFDEDLQVRDIINATKIGYRDVQLVKRFSTVGMGPSQGRHSALPTARLVAASTQRSVSETGVTTARPPFEAEKLAHVAGRAFDPYRQTPM

Organism: NCBI:txid412755

Radius of gyration: 23.26 Å; chains: 1; bounding box: 79×59×62 Å

Secondary structure (DSSP, 8-state):
-HHHHHHHTT----EEE--SSS-S-HHHHHHHHHTT-EEETTEEEEEEEE-TTSSSEEEEEEEEEEETTEEEEEEEEEE-S------------HHHHHTT-EEEEETTTTEEEEE---TT----GGGGT--SHHHHHHHHHHHHHHHHHHTT-----PPPPP--------S------TT---EEETTTTEEHHHHHHHHHTT--SHHHHHHHH-TT-STTTTTTTHHHHHHHHHHHHT--HHHH--PPP-S-SS---HHHHT-S----PPPP--

InterPro domains:
  IPR036188 FAD/NAD(P)-binding domain superfamily [SSF51905] (3-148)
  IPR041117 SoxA, A3 domain [PF17806] (179-263)
  IPR041854 BFD-like [2Fe-2S]-binding domain superfamily [G3DSA:1.10.10.1100] (188-244)